Protein AF-A0A932KJF8-F1 (afdb_monomer_lite)

Foldseek 3Di:
DDPPPDDPVRVVLVVLLVVLVQLVPQADLQQQFGFPDPDPQGWGFPVRSVVSLVCLVVCCVSVVDPPVSSVSSVLSNVVNLLPFAEALDQFGQYHLSDGAGTAHRPRSTDDDDQLLCCLRNVVVRVVVLVCCCPPQVQQPPDDQGGFPDAAQPDPDDDPTNSHDTHPDDDCSRRVSNVVSVCCNVPVVVLVVQLPDVVNVVVCVVSVDDDRSD

Structure (mmCIF, N/CA/C/O backbone):
data_AF-A0A932KJF8-F1
#
_entry.id   AF-A0A932KJF8-F1
#
loop_
_atom_site.group_PDB
_atom_site.id
_atom_site.type_symbol
_atom_site.label_atom_id
_atom_site.label_alt_id
_atom_site.label_comp_id
_atom_site.label_asym_id
_atom_site.label_entity_id
_atom_site.label_seq_id
_atom_site.pdbx_PDB_ins_code
_atom_site.Cartn_x
_atom_site.Cartn_y
_atom_site.Cartn_z
_atom_site.occupancy
_atom_site.B_iso_or_equiv
_atom_site.auth_seq_id
_atom_site.auth_comp_id
_atom_site.auth_asym_id
_atom_site.auth_atom_id
_atom_site.pdbx_PDB_model_num
ATOM 1 N N . MET A 1 1 ? 6.461 38.124 27.708 1.00 39.66 1 MET A N 1
ATOM 2 C CA . MET A 1 1 ? 5.432 37.262 27.093 1.00 39.66 1 MET A CA 1
ATOM 3 C C . MET A 1 1 ? 5.793 35.836 27.461 1.00 39.66 1 MET A C 1
ATOM 5 O O . MET A 1 1 ? 6.830 35.362 27.025 1.00 39.66 1 MET A O 1
ATOM 9 N N . SER A 1 2 ? 5.045 35.233 28.384 1.00 44.22 2 SER A N 1
ATOM 10 C CA . SER A 1 2 ? 5.288 33.870 28.866 1.00 44.22 2 SER A CA 1
ATOM 11 C C . SER A 1 2 ? 4.720 32.897 27.837 1.00 44.22 2 SER A C 1
ATOM 13 O O . SER A 1 2 ? 3.502 32.855 27.684 1.00 44.22 2 SER A O 1
ATOM 15 N N . GLN A 1 3 ? 5.567 32.157 27.118 1.00 52.41 3 GLN A N 1
ATOM 16 C CA . GLN A 1 3 ? 5.114 30.959 26.408 1.00 52.41 3 GLN A CA 1
ATOM 17 C C . GLN A 1 3 ? 4.672 29.967 27.485 1.00 52.41 3 GLN A C 1
ATOM 19 O O . GLN A 1 3 ? 5.500 29.450 28.231 1.00 52.41 3 GLN A O 1
ATOM 24 N N . GLY A 1 4 ? 3.359 29.819 27.659 1.00 54.16 4 GLY A N 1
ATOM 25 C CA . GLY A 1 4 ? 2.802 28.825 28.565 1.00 54.16 4 GLY A CA 1
ATOM 26 C C . GLY A 1 4 ? 3.199 27.446 28.062 1.00 54.16 4 GLY A C 1
ATOM 27 O O . GLY A 1 4 ? 2.879 27.096 26.932 1.00 54.16 4 GLY A O 1
ATOM 28 N N . THR A 1 5 ? 3.936 26.701 28.878 1.00 61.44 5 THR A N 1
ATOM 29 C CA . THR A 1 5 ? 4.254 25.297 28.630 1.00 61.44 5 THR A CA 1
ATOM 30 C C . THR A 1 5 ? 2.931 24.545 28.524 1.00 61.44 5 THR A C 1
ATOM 32 O O . THR A 1 5 ? 2.181 24.488 29.502 1.00 61.44 5 THR A O 1
ATOM 35 N N . LEU A 1 6 ? 2.605 24.040 27.333 1.00 61.25 6 LEU A N 1
ATOM 36 C CA . LEU A 1 6 ? 1.530 23.067 27.179 1.00 61.25 6 LEU A CA 1
ATOM 37 C C . LEU A 1 6 ? 1.841 21.901 28.128 1.00 61.25 6 LEU A C 1
ATOM 39 O O . LEU A 1 6 ? 2.999 21.530 28.324 1.00 61.25 6 LEU A O 1
ATOM 43 N N . THR A 1 7 ? 0.828 21.359 28.798 1.00 80.38 7 THR A N 1
ATOM 44 C CA . THR A 1 7 ? 1.029 20.113 29.542 1.00 80.38 7 THR A CA 1
ATOM 45 C C . THR A 1 7 ? 1.387 19.015 28.538 1.00 80.38 7 THR A C 1
ATOM 47 O O . THR A 1 7 ? 0.937 19.072 27.397 1.00 80.38 7 THR A O 1
ATOM 50 N N . ALA A 1 8 ? 2.164 18.005 28.941 1.00 80.19 8 ALA A N 1
ATOM 51 C CA . ALA A 1 8 ? 2.573 16.922 28.035 1.00 80.19 8 ALA A CA 1
ATOM 52 C C . ALA A 1 8 ? 1.381 16.285 27.284 1.00 80.19 8 ALA A C 1
ATOM 54 O O . ALA A 1 8 ? 1.500 15.925 26.119 1.00 80.19 8 ALA A O 1
ATOM 55 N N . ASP A 1 9 ? 0.209 16.212 27.923 1.00 79.38 9 ASP A N 1
ATOM 56 C CA . ASP A 1 9 ? -1.025 15.726 27.295 1.00 79.38 9 ASP A CA 1
ATOM 57 C C . ASP A 1 9 ? -1.527 16.643 26.168 1.00 79.38 9 ASP A C 1
ATOM 59 O O . ASP A 1 9 ? -1.949 16.152 25.123 1.00 79.38 9 ASP A O 1
ATOM 63 N N . ALA A 1 10 ? -1.449 17.964 26.347 1.00 82.56 10 ALA A N 1
ATOM 64 C CA . ALA A 1 10 ? -1.844 18.927 25.324 1.00 82.56 10 ALA A CA 1
ATOM 65 C C . ALA A 1 10 ? -0.853 18.942 24.145 1.00 82.56 10 ALA A C 1
ATOM 67 O O . ALA A 1 10 ? -1.272 19.029 22.994 1.00 82.56 10 ALA A O 1
ATOM 68 N N . GLU A 1 11 ? 0.448 18.778 24.414 1.00 86.25 11 GLU A N 1
ATOM 69 C CA . GLU A 1 11 ? 1.472 18.617 23.368 1.00 86.25 11 GLU A CA 1
ATOM 70 C C . GLU A 1 11 ? 1.248 17.334 22.550 1.00 86.25 11 GLU A C 1
ATOM 72 O O . GLU A 1 11 ? 1.386 17.334 21.325 1.00 86.25 11 GLU A O 1
ATOM 77 N N . LEU A 1 12 ? 0.862 16.234 23.208 1.00 83.75 12 LEU A N 1
ATOM 78 C CA . LEU A 1 12 ? 0.536 14.972 22.541 1.00 83.75 12 LEU A CA 1
ATOM 79 C C . LEU A 1 12 ? -0.749 15.062 21.712 1.00 83.75 12 LEU A C 1
ATOM 81 O O . LEU A 1 12 ? -0.803 14.480 20.628 1.00 83.75 12 LEU A O 1
ATOM 85 N N . GLU A 1 13 ? -1.770 15.776 22.189 1.00 89.31 13 GLU A N 1
ATOM 86 C CA . GLU A 1 13 ? -3.006 16.005 21.434 1.00 89.31 13 GLU A CA 1
ATOM 87 C C . GLU A 1 13 ? -2.745 16.840 20.175 1.00 89.31 13 GLU A C 1
ATOM 89 O O . GLU A 1 13 ? -3.182 16.461 19.084 1.00 89.31 13 GLU A O 1
ATOM 94 N N . GLU A 1 14 ? -1.958 17.913 20.293 1.00 90.81 14 GLU A N 1
ATOM 95 C CA . GLU A 1 14 ? -1.548 18.733 19.151 1.00 90.81 14 GLU A CA 1
ATOM 96 C C . GLU A 1 14 ? -0.747 17.911 18.132 1.00 90.81 14 GLU A C 1
ATOM 98 O O . GLU A 1 14 ? -1.065 17.921 16.940 1.00 90.81 14 GLU A O 1
ATOM 103 N N . LEU A 1 15 ? 0.238 17.130 18.590 1.00 91.06 15 LEU A N 1
ATOM 104 C CA . LEU A 1 15 ? 1.033 16.259 17.723 1.00 91.06 15 LEU A CA 1
ATOM 105 C C . LEU A 1 15 ? 0.172 15.189 17.037 1.00 91.06 15 LEU A C 1
ATOM 107 O O . LEU A 1 15 ? 0.375 14.896 15.854 1.00 91.06 15 LEU A O 1
ATOM 111 N N . GLN A 1 16 ? -0.788 14.602 17.756 1.00 93.75 16 GLN A N 1
ATOM 112 C CA . GLN A 1 16 ? -1.690 13.593 17.208 1.00 93.75 16 GLN A CA 1
ATOM 113 C C . GLN A 1 16 ? -2.602 14.193 16.133 1.00 93.75 16 GLN A C 1
ATOM 115 O O . GLN A 1 16 ? -2.741 13.596 15.064 1.00 93.75 16 GLN A O 1
ATOM 120 N N . HIS A 1 17 ? -3.171 15.376 16.374 1.00 94.44 17 HIS A N 1
ATOM 121 C CA . HIS A 1 17 ? -3.998 16.079 15.395 1.00 94.44 17 HIS A CA 1
ATOM 122 C C . HIS A 1 17 ? -3.181 16.507 14.165 1.00 94.44 17 HIS A C 1
ATOM 124 O O . HIS A 1 17 ? -3.586 16.248 13.031 1.00 94.44 17 HIS A O 1
ATOM 130 N N . ALA A 1 18 ? -1.985 17.068 14.369 1.00 93.25 18 ALA A N 1
ATOM 131 C CA . ALA A 1 18 ? -1.085 17.454 13.283 1.00 93.25 18 ALA A CA 1
ATOM 132 C C . ALA A 1 18 ? -0.662 16.250 12.425 1.00 93.25 18 ALA A C 1
ATOM 134 O O . ALA A 1 18 ? -0.648 16.337 11.199 1.00 93.25 18 ALA A O 1
ATOM 135 N N . SER A 1 19 ? -0.384 15.104 13.052 1.00 92.25 19 SER A N 1
ATOM 136 C CA . SER A 1 19 ? -0.063 13.861 12.340 1.00 92.25 19 SER A CA 1
ATOM 137 C C . SER A 1 19 ? -1.278 13.299 11.599 1.00 92.25 19 SER A C 1
ATOM 139 O O . SER A 1 19 ? -1.145 12.789 10.490 1.00 92.25 19 SER A O 1
ATOM 141 N N . PHE A 1 20 ? -2.477 13.415 12.177 1.00 95.69 20 PHE A N 1
ATOM 142 C CA . PHE A 1 20 ? -3.718 12.989 11.532 1.00 95.69 20 PHE A CA 1
ATOM 143 C C . PHE A 1 20 ? -4.026 13.797 10.262 1.00 95.69 20 PHE A C 1
ATOM 145 O O . PHE A 1 20 ? -4.531 13.229 9.291 1.00 95.69 20 PHE A O 1
ATOM 152 N N . ASN A 1 21 ? -3.649 15.081 10.218 1.00 95.69 21 ASN A N 1
ATOM 153 C CA . ASN A 1 21 ? -3.828 15.929 9.035 1.00 95.69 21 ASN A CA 1
ATOM 154 C C . ASN A 1 21 ? -3.137 15.370 7.783 1.00 95.69 21 ASN A C 1
ATOM 156 O O . ASN A 1 21 ? -3.640 15.583 6.681 1.00 95.69 21 ASN A O 1
ATOM 160 N N . TYR A 1 22 ? -2.068 14.578 7.934 1.00 95.25 22 TYR A N 1
ATOM 161 C CA . TYR A 1 22 ? -1.480 13.830 6.820 1.00 95.25 22 TYR A CA 1
ATOM 162 C C . TYR A 1 22 ? -2.532 12.971 6.104 1.00 95.25 22 TYR A C 1
ATOM 164 O O . TYR A 1 22 ? -2.701 13.056 4.895 1.00 95.25 22 TYR A O 1
ATOM 172 N N . PHE A 1 23 ? -3.320 12.189 6.843 1.00 95.56 23 PHE A N 1
ATOM 173 C CA . PHE A 1 23 ? -4.330 11.302 6.256 1.00 95.56 23 PHE A CA 1
ATOM 174 C C . PHE A 1 23 ? -5.565 12.047 5.734 1.00 95.56 23 PHE A C 1
ATOM 176 O O . PHE A 1 23 ? -6.322 11.502 4.929 1.00 95.56 23 PHE A O 1
ATOM 183 N N . LEU A 1 24 ? -5.784 13.289 6.172 1.00 93.06 24 LEU A N 1
ATOM 184 C CA . LEU A 1 24 ? -6.836 14.143 5.623 1.00 93.06 24 LEU A CA 1
ATOM 185 C C . LEU A 1 24 ? -6.431 14.782 4.294 1.00 93.06 24 LEU A C 1
ATOM 187 O O . LEU A 1 24 ? -7.264 14.832 3.382 1.00 93.06 24 LEU A O 1
ATOM 191 N N . HIS A 1 25 ? -5.193 15.273 4.207 1.00 94.38 25 HIS A N 1
ATOM 192 C CA . HIS A 1 25 ? -4.696 16.072 3.086 1.00 94.38 25 HIS A CA 1
ATOM 193 C C . HIS A 1 25 ? -4.018 15.235 2.003 1.00 94.38 25 HIS A C 1
ATOM 195 O O . HIS A 1 25 ? -4.214 15.499 0.822 1.00 94.38 25 HIS A O 1
ATOM 201 N N . GLU A 1 26 ? -3.296 14.190 2.396 1.00 95.31 26 GLU A N 1
ATOM 202 C CA . GLU A 1 26 ? -2.445 13.400 1.503 1.00 95.31 26 GLU A CA 1
ATOM 203 C C . GLU A 1 26 ? -3.101 12.089 1.043 1.00 95.31 26 GLU A C 1
ATOM 205 O O . GLU A 1 26 ? -2.473 11.239 0.409 1.00 95.31 26 GLU A O 1
ATOM 210 N N . THR A 1 27 ? -4.385 11.905 1.368 1.00 95.38 27 THR A N 1
ATOM 211 C CA . THR A 1 27 ? -5.212 10.823 0.825 1.00 95.38 27 THR A CA 1
ATOM 212 C C . THR A 1 27 ? -6.119 11.369 -0.262 1.00 95.38 27 THR A C 1
ATOM 214 O O . THR A 1 27 ? -6.914 12.279 -0.016 1.00 95.38 27 THR A O 1
ATOM 217 N N . ASN A 1 28 ? -6.051 10.772 -1.449 1.00 94.62 28 ASN A N 1
ATOM 218 C CA . ASN A 1 28 ? -6.943 11.089 -2.550 1.00 94.62 28 ASN A CA 1
ATOM 219 C C . ASN A 1 28 ? -8.390 10.744 -2.140 1.00 94.62 28 ASN A C 1
ATOM 221 O O . ASN A 1 28 ? -8.695 9.577 -1.904 1.00 94.62 28 ASN A O 1
ATOM 225 N N . PRO A 1 29 ? -9.306 11.723 -2.052 1.00 92.81 29 PRO A N 1
ATOM 226 C CA . PRO A 1 29 ? -10.659 11.476 -1.558 1.00 92.81 29 PRO A CA 1
ATOM 227 C C . PRO A 1 29 ? -11.515 10.641 -2.523 1.00 92.81 29 PRO A C 1
ATOM 229 O O . PRO A 1 29 ? -12.527 10.089 -2.106 1.00 92.81 29 PRO A O 1
ATOM 232 N N . VAL A 1 30 ? -11.125 10.537 -3.799 1.00 93.56 30 VAL A N 1
ATOM 233 C CA . VAL A 1 30 ? -11.888 9.820 -4.832 1.00 93.56 30 VAL A CA 1
ATOM 234 C C . VAL A 1 30 ? -11.624 8.318 -4.781 1.00 93.56 30 VAL A C 1
ATOM 236 O O . VAL A 1 30 ? -12.559 7.526 -4.871 1.00 93.56 30 VAL A O 1
ATOM 239 N N . ASN A 1 31 ? -10.356 7.921 -4.655 1.00 93.94 31 ASN A N 1
ATOM 240 C CA . ASN A 1 31 ? -9.940 6.514 -4.686 1.00 93.94 31 ASN A CA 1
ATOM 241 C C . ASN A 1 31 ? -9.385 6.013 -3.343 1.00 93.94 31 ASN A C 1
ATOM 243 O O . ASN A 1 31 ? -9.124 4.824 -3.183 1.00 93.94 31 ASN A O 1
ATOM 247 N N . GLY A 1 32 ? -9.219 6.908 -2.371 1.00 94.56 32 GLY A N 1
ATOM 248 C CA . GLY A 1 32 ? -8.768 6.587 -1.029 1.00 94.56 32 GLY A CA 1
ATOM 249 C C . GLY A 1 32 ? -7.297 6.183 -0.917 1.00 94.56 32 GLY A C 1
ATOM 250 O O . GLY A 1 32 ? -6.922 5.663 0.132 1.00 94.56 32 GLY A O 1
ATOM 251 N N . LEU A 1 33 ? -6.482 6.382 -1.960 1.00 94.44 33 LEU A N 1
ATOM 252 C CA . LEU A 1 33 ? -5.045 6.108 -1.940 1.00 94.44 33 LEU A CA 1
ATOM 253 C C . LEU A 1 33 ? -4.295 7.200 -1.169 1.00 94.44 33 LEU A C 1
ATOM 255 O O . LEU A 1 33 ? -4.533 8.385 -1.388 1.00 94.44 33 LEU A O 1
ATOM 259 N N . GLY A 1 34 ? -3.393 6.799 -0.272 1.00 92.31 34 GLY A N 1
ATOM 260 C CA . GLY A 1 34 ? -2.518 7.703 0.478 1.00 92.31 34 GLY A CA 1
ATOM 261 C C . GLY A 1 34 ? -1.134 7.803 -0.155 1.00 92.31 34 GLY A C 1
ATOM 262 O O . GLY A 1 34 ? -0.524 6.765 -0.432 1.00 92.31 34 GLY A O 1
ATOM 263 N N . ILE A 1 35 ? -0.631 9.028 -0.355 1.00 90.50 35 ILE A N 1
ATOM 264 C CA . ILE A 1 35 ? 0.742 9.248 -0.829 1.00 90.50 35 ILE A CA 1
ATOM 265 C C . ILE A 1 35 ? 1.732 8.599 0.146 1.00 90.50 35 ILE A C 1
ATOM 267 O O . ILE A 1 35 ? 1.482 8.545 1.353 1.00 90.50 35 ILE A O 1
ATOM 271 N N . ASP A 1 36 ? 2.848 8.081 -0.357 1.00 86.69 36 ASP A N 1
ATOM 272 C CA . ASP A 1 36 ? 3.884 7.508 0.511 1.00 86.69 36 ASP A CA 1
ATOM 273 C C . ASP A 1 36 ? 4.808 8.580 1.115 1.00 86.69 36 ASP A C 1
ATOM 275 O O . ASP A 1 36 ? 5.321 8.433 2.223 1.00 86.69 36 ASP A O 1
ATOM 279 N N . LYS A 1 37 ? 4.995 9.683 0.387 1.00 85.00 37 LYS A N 1
ATOM 280 C CA . LYS A 1 37 ? 5.863 10.805 0.748 1.00 85.00 37 LYS A CA 1
ATOM 281 C C . LYS A 1 37 ? 5.253 12.098 0.219 1.00 85.00 37 LYS A C 1
ATOM 283 O O . LYS A 1 37 ? 4.855 12.135 -0.935 1.00 85.00 37 LYS A O 1
ATOM 288 N N . THR A 1 38 ? 5.264 13.173 1.008 1.00 87.38 38 THR A N 1
ATOM 289 C CA . THR A 1 38 ? 4.692 14.495 0.654 1.00 87.38 38 THR A CA 1
ATOM 290 C C . THR A 1 38 ? 5.460 15.271 -0.428 1.00 87.38 38 THR A C 1
ATOM 292 O O . THR A 1 38 ? 5.340 16.490 -0.540 1.00 87.38 38 THR A O 1
ATOM 295 N N . GLU A 1 39 ? 6.297 14.593 -1.212 1.00 78.94 39 GLU A N 1
ATOM 296 C CA . GLU A 1 39 ? 6.956 15.200 -2.362 1.00 78.94 39 GLU A CA 1
ATOM 297 C C . GLU A 1 39 ? 5.986 15.228 -3.549 1.00 78.94 39 GLU A C 1
ATOM 299 O O . GLU A 1 39 ? 5.163 14.326 -3.711 1.00 78.94 39 GLU A O 1
ATOM 304 N N . ALA A 1 40 ? 6.074 16.272 -4.376 1.00 80.12 40 ALA A N 1
ATOM 305 C CA . ALA A 1 40 ? 5.266 16.360 -5.585 1.00 80.12 40 ALA A CA 1
ATOM 306 C C . ALA A 1 40 ? 5.504 15.136 -6.487 1.00 80.12 40 ALA A C 1
ATOM 308 O O . ALA A 1 40 ? 6.626 14.641 -6.591 1.00 80.12 40 ALA A O 1
ATOM 309 N N . ASP A 1 41 ? 4.437 14.664 -7.134 1.00 80.31 41 ASP A N 1
ATOM 310 C CA . ASP A 1 41 ? 4.455 13.539 -8.078 1.00 80.31 41 ASP A CA 1
ATOM 311 C C . ASP A 1 41 ? 4.956 12.198 -7.494 1.00 80.31 41 ASP A C 1
ATOM 313 O O . ASP A 1 41 ? 5.398 11.312 -8.230 1.00 80.31 41 ASP A O 1
ATOM 317 N N . TRP A 1 42 ? 4.869 12.013 -6.172 1.00 81.69 42 TRP A N 1
ATOM 318 C CA . TRP A 1 42 ? 5.209 10.747 -5.521 1.00 81.69 42 TRP A CA 1
ATOM 319 C C . TRP A 1 42 ? 4.047 9.737 -5.576 1.00 81.69 42 TRP A C 1
ATOM 321 O O . TRP A 1 42 ? 2.882 10.133 -5.462 1.00 81.69 42 TRP A O 1
ATOM 331 N N . PRO A 1 43 ? 4.310 8.423 -5.733 1.00 84.94 43 PRO A N 1
ATOM 332 C CA . PRO A 1 43 ? 3.243 7.430 -5.760 1.00 84.94 43 PRO A CA 1
ATOM 333 C C . PRO A 1 43 ? 2.567 7.245 -4.397 1.00 84.94 43 PRO A C 1
ATOM 335 O O . PRO A 1 43 ? 3.115 7.541 -3.329 1.00 84.94 43 PRO A O 1
ATOM 338 N N . ALA A 1 44 ? 1.367 6.673 -4.445 1.00 89.94 44 ALA A N 1
ATOM 339 C CA . ALA A 1 44 ? 0.706 6.131 -3.274 1.00 89.94 44 ALA A CA 1
ATOM 340 C C . ALA A 1 44 ? 1.398 4.855 -2.792 1.00 89.94 44 ALA A C 1
ATOM 342 O O . ALA A 1 44 ? 1.970 4.119 -3.599 1.00 89.94 44 ALA A O 1
ATOM 343 N N . SER A 1 45 ? 1.276 4.545 -1.499 1.00 88.19 45 SER A N 1
ATOM 344 C CA . SER A 1 45 ? 1.610 3.216 -0.980 1.00 88.19 45 SER A CA 1
ATOM 345 C C . SER A 1 45 ? 0.431 2.548 -0.288 1.00 88.19 45 SER A C 1
ATOM 347 O O . SER A 1 45 ? -0.407 3.180 0.366 1.00 88.19 45 SER A O 1
ATOM 349 N N . ILE A 1 46 ? 0.373 1.220 -0.397 1.00 84.62 46 ILE A N 1
ATOM 350 C CA . ILE A 1 46 ? -0.630 0.411 0.312 1.00 84.62 46 ILE A CA 1
ATOM 351 C C . ILE A 1 46 ? -0.441 0.521 1.827 1.00 84.62 46 ILE A C 1
ATOM 353 O O . ILE A 1 46 ? -1.416 0.449 2.573 1.00 84.62 46 ILE A O 1
ATOM 357 N N . ALA A 1 47 ? 0.791 0.755 2.289 1.00 83.38 47 ALA A N 1
ATOM 358 C CA . ALA A 1 47 ? 1.089 0.979 3.698 1.00 83.38 47 ALA A CA 1
ATOM 359 C C . ALA A 1 47 ? 0.458 2.282 4.215 1.00 83.38 47 ALA A C 1
ATOM 361 O O . ALA A 1 47 ? -0.293 2.241 5.191 1.00 83.38 47 ALA A O 1
ATOM 362 N N . ALA A 1 48 ? 0.698 3.414 3.541 1.00 88.06 48 ALA A N 1
ATOM 363 C CA . ALA A 1 48 ? 0.089 4.694 3.902 1.00 88.06 48 ALA A CA 1
ATOM 364 C C . ALA A 1 48 ? -1.445 4.625 3.827 1.00 88.06 48 ALA A C 1
ATOM 366 O O . ALA A 1 48 ? -2.141 5.059 4.745 1.00 88.06 48 ALA A O 1
ATOM 367 N N . THR A 1 49 ? -1.967 3.981 2.781 1.00 92.81 49 THR A N 1
ATOM 368 C CA . THR A 1 49 ? -3.408 3.765 2.589 1.00 92.81 49 THR A CA 1
ATOM 369 C C . THR A 1 49 ? -4.025 2.923 3.716 1.00 92.81 49 THR A C 1
ATOM 371 O O . THR A 1 49 ? -5.074 3.267 4.259 1.00 92.81 49 THR A O 1
ATOM 374 N N . GLY A 1 50 ? -3.366 1.835 4.125 1.00 88.94 50 GLY A N 1
ATOM 375 C CA . GLY A 1 50 ? -3.816 0.995 5.236 1.00 88.94 50 GLY A CA 1
ATOM 376 C C . GLY A 1 50 ? -3.771 1.713 6.589 1.00 88.94 50 GLY A C 1
ATOM 377 O O . GLY A 1 50 ? -4.688 1.562 7.398 1.00 88.94 50 GLY A O 1
ATOM 378 N N . LEU A 1 51 ? -2.742 2.535 6.823 1.00 92.94 51 LEU A N 1
ATOM 379 C CA . LEU A 1 51 ? -2.640 3.370 8.023 1.00 92.94 51 LEU A CA 1
ATOM 380 C C . LEU A 1 51 ? -3.747 4.426 8.081 1.00 92.94 51 LEU A C 1
ATOM 382 O O . LEU A 1 51 ? -4.295 4.642 9.159 1.00 92.94 51 LEU A O 1
ATOM 386 N N . ALA A 1 52 ? -4.133 5.016 6.945 1.00 94.38 52 ALA A N 1
ATOM 387 C CA . ALA A 1 52 ? -5.252 5.955 6.885 1.00 94.38 52 ALA A CA 1
ATOM 388 C C . ALA A 1 52 ? -6.552 5.310 7.397 1.00 94.38 52 ALA A C 1
ATOM 390 O O . ALA A 1 52 ? -7.205 5.854 8.289 1.00 94.38 52 ALA A O 1
ATOM 391 N N . LEU A 1 53 ? -6.875 4.098 6.924 1.00 94.12 53 LEU A N 1
ATOM 392 C CA . LEU A 1 53 ? -8.052 3.346 7.379 1.00 94.12 53 LEU A CA 1
ATOM 393 C C . LEU A 1 53 ? -8.024 3.059 8.888 1.00 94.12 53 LEU A C 1
ATOM 395 O O . LEU A 1 53 ? -9.062 3.117 9.546 1.00 94.12 53 LEU A O 1
ATOM 399 N N . ALA A 1 54 ? -6.846 2.771 9.448 1.00 91.69 54 ALA A N 1
ATOM 400 C CA . ALA A 1 54 ? -6.675 2.559 10.885 1.00 91.69 54 ALA A CA 1
ATOM 401 C C . ALA A 1 54 ? -6.739 3.867 11.697 1.00 91.69 54 ALA A C 1
ATOM 403 O O . ALA A 1 54 ? -7.179 3.857 12.848 1.00 91.69 54 ALA A O 1
ATOM 404 N N . ALA A 1 55 ? -6.328 4.991 11.107 1.00 94.38 55 ALA A N 1
ATOM 405 C CA . ALA A 1 55 ? -6.343 6.306 11.739 1.00 94.38 55 ALA A CA 1
ATOM 406 C C . ALA A 1 55 ? -7.745 6.932 11.769 1.00 94.38 55 ALA A C 1
ATOM 408 O O . ALA A 1 55 ? -8.052 7.690 12.688 1.00 94.38 55 ALA A O 1
ATOM 409 N N . TYR A 1 56 ? -8.624 6.615 10.813 1.00 96.25 56 TYR A N 1
ATOM 410 C CA . TYR A 1 56 ? -9.959 7.218 10.736 1.00 96.25 56 TYR A CA 1
ATOM 411 C C . TYR A 1 56 ? -10.823 7.022 11.993 1.00 96.25 56 TYR A C 1
ATOM 413 O O . TYR A 1 56 ? -11.370 8.021 12.460 1.00 96.25 56 TYR A O 1
ATOM 421 N N . PRO A 1 57 ? -10.925 5.825 12.609 1.00 94.25 57 PRO A N 1
ATOM 422 C CA . PRO A 1 57 ? -11.624 5.675 13.885 1.00 94.25 57 PRO A CA 1
ATOM 423 C C . PRO A 1 57 ? -11.043 6.560 14.991 1.00 94.25 57 PRO A C 1
ATOM 425 O O . PRO A 1 57 ? -11.804 7.154 15.745 1.00 94.25 57 PRO A O 1
ATOM 428 N N . VAL A 1 58 ? -9.714 6.712 15.058 1.00 93.69 58 VAL A N 1
ATOM 429 C CA . VAL A 1 58 ? -9.071 7.618 16.024 1.00 93.69 58 VAL A CA 1
ATOM 430 C C . VAL A 1 58 ? -9.495 9.060 15.760 1.00 93.69 58 VAL A C 1
ATOM 432 O O . VAL A 1 58 ? -9.887 9.754 16.692 1.00 93.69 58 VAL A O 1
ATOM 435 N N . GLY A 1 59 ? -9.485 9.494 14.497 1.00 95.88 59 GLY A N 1
ATOM 436 C CA . GLY A 1 59 ? -9.949 10.824 14.106 1.00 95.88 59 GLY A CA 1
ATOM 437 C C . GLY A 1 59 ? -11.409 11.089 14.474 1.00 95.88 59 GLY A C 1
ATOM 438 O O . GLY A 1 59 ? -11.737 12.198 14.885 1.00 95.88 59 GLY A O 1
ATOM 439 N N . VAL A 1 60 ? -12.274 10.075 14.398 1.00 97.06 60 VAL A N 1
ATOM 440 C CA . VAL A 1 60 ? -13.677 10.183 14.829 1.00 97.06 60 VAL A CA 1
ATOM 441 C C . VAL A 1 60 ? -13.788 10.305 16.346 1.00 97.06 60 VAL A C 1
ATOM 443 O O . VAL A 1 60 ? -14.420 11.238 16.834 1.00 97.06 60 VAL A O 1
ATOM 446 N N . GLU A 1 61 ? -13.152 9.405 17.097 1.00 95.88 61 GLU A N 1
ATOM 447 C CA . GLU A 1 61 ? -13.220 9.393 18.567 1.00 95.88 61 GLU A CA 1
ATOM 448 C C . GLU A 1 61 ? -12.578 10.640 19.198 1.00 95.88 61 GLU A C 1
ATOM 450 O O . GLU A 1 61 ? -12.975 11.070 20.279 1.00 95.88 61 GLU A O 1
ATOM 455 N N . ARG A 1 62 ? -11.595 11.246 18.521 1.00 94.06 62 ARG A N 1
ATOM 456 C CA . ARG A 1 62 ? -10.932 12.485 18.952 1.00 94.06 62 ARG A CA 1
ATOM 457 C C . ARG A 1 62 ? -11.570 13.761 18.399 1.00 94.06 62 ARG A C 1
ATOM 459 O O . ARG A 1 62 ? -11.126 14.849 18.740 1.00 94.06 62 ARG A O 1
ATOM 466 N N . GLY A 1 63 ? -12.604 13.650 17.563 1.00 95.44 63 GLY A N 1
ATOM 467 C CA . GLY A 1 63 ? -13.288 14.807 16.979 1.00 95.44 63 GLY A CA 1
ATOM 468 C C . GLY A 1 63 ? -12.501 15.543 15.885 1.00 95.44 63 GLY A C 1
ATOM 469 O O . GLY A 1 63 ? -12.876 16.652 15.517 1.00 95.44 63 GLY A O 1
ATOM 470 N N . PHE A 1 64 ? -11.445 14.938 15.337 1.00 96.19 64 PHE A N 1
ATOM 471 C CA . PHE A 1 64 ? -10.669 15.483 14.213 1.00 96.19 64 PHE A CA 1
ATOM 472 C C . PHE A 1 64 ? -11.400 15.337 12.873 1.00 96.19 64 PHE A C 1
ATOM 474 O O . PHE A 1 64 ? -11.133 16.071 11.925 1.00 96.19 64 PHE A O 1
ATOM 481 N N . MET A 1 65 ? -12.309 14.364 12.773 1.00 96.81 65 MET A N 1
ATOM 482 C CA . MET A 1 65 ? -13.082 14.095 11.566 1.00 96.81 65 MET A CA 1
ATOM 483 C C . MET A 1 65 ? -14.488 13.585 11.918 1.00 96.81 65 MET A C 1
ATOM 485 O O . MET A 1 65 ? -14.621 12.695 12.759 1.00 96.81 65 MET A O 1
ATOM 489 N N . PRO A 1 66 ? -15.546 14.077 11.252 1.00 97.81 66 PRO A N 1
ATOM 490 C CA . PRO A 1 66 ? -16.888 13.519 11.379 1.00 97.81 66 PRO A CA 1
ATOM 491 C C . PRO A 1 66 ? -16.976 12.034 10.981 1.00 97.81 66 PRO A C 1
ATOM 493 O O . PRO A 1 66 ? -16.270 11.556 10.089 1.00 97.81 66 PRO A O 1
ATOM 496 N N . ARG A 1 67 ? -17.876 11.280 11.626 1.00 96.69 67 ARG A N 1
ATOM 497 C CA . ARG A 1 67 ? -18.042 9.835 11.378 1.00 96.69 67 ARG A CA 1
ATOM 498 C C . ARG A 1 67 ? -18.476 9.518 9.945 1.00 96.69 67 ARG A C 1
ATOM 500 O O . ARG A 1 67 ? -18.034 8.522 9.383 1.00 96.69 67 ARG A O 1
ATOM 507 N N . ASP A 1 68 ? -19.356 10.326 9.374 1.00 97.38 68 ASP A N 1
ATOM 508 C CA . ASP A 1 68 ? -19.813 10.200 7.990 1.00 97.38 68 ASP A CA 1
ATOM 509 C C . ASP A 1 68 ? -18.665 10.401 6.991 1.00 97.38 68 ASP A C 1
ATOM 511 O O . ASP A 1 68 ? -18.489 9.560 6.112 1.00 97.38 68 ASP A O 1
ATOM 515 N N . ALA A 1 69 ? -17.811 11.407 7.199 1.00 96.44 69 ALA A N 1
ATOM 516 C CA . ALA A 1 69 ? -16.606 11.617 6.393 1.00 96.44 69 ALA A CA 1
ATOM 517 C C . ALA A 1 69 ? -15.630 10.425 6.478 1.00 96.44 69 ALA A C 1
ATOM 519 O O . ALA A 1 69 ? -15.049 10.011 5.472 1.00 96.44 69 ALA A O 1
ATOM 520 N N . ALA A 1 70 ? -15.483 9.822 7.663 1.00 95.81 70 ALA A N 1
ATOM 521 C CA . ALA A 1 70 ? -14.679 8.614 7.848 1.00 95.81 70 ALA A CA 1
ATOM 522 C C . ALA A 1 70 ? -15.225 7.417 7.056 1.00 95.81 70 ALA A C 1
ATOM 524 O O . ALA A 1 70 ? -14.463 6.669 6.435 1.00 95.81 70 ALA A O 1
ATOM 525 N N . VAL A 1 71 ? -16.548 7.234 7.081 1.00 95.50 71 VAL A N 1
ATOM 526 C CA . VAL A 1 71 ? -17.239 6.178 6.332 1.00 95.50 71 VAL A CA 1
ATOM 527 C C . VAL A 1 71 ? -17.090 6.406 4.833 1.00 95.50 71 VAL A C 1
ATOM 529 O O . VAL A 1 71 ? -16.753 5.465 4.119 1.00 95.50 71 VAL A O 1
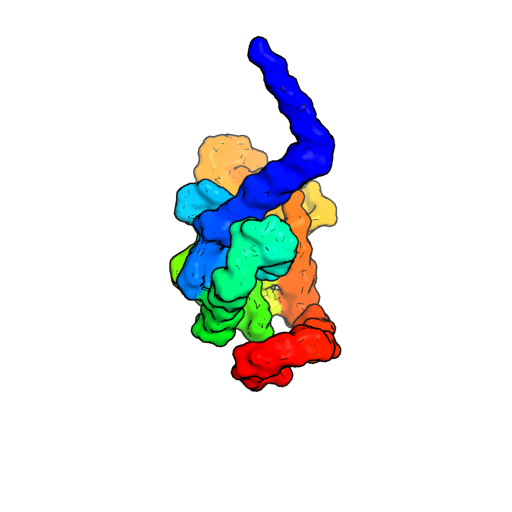ATOM 532 N N . GLU A 1 72 ? -17.284 7.635 4.359 1.00 96.38 72 GLU A N 1
ATOM 533 C CA . GLU A 1 72 ? -17.144 7.991 2.947 1.00 96.38 72 GLU A CA 1
ATOM 534 C C . GLU A 1 72 ? -15.740 7.670 2.424 1.00 96.38 72 GLU A C 1
ATOM 536 O O . GLU A 1 72 ? -15.607 6.929 1.449 1.00 96.38 72 GLU A O 1
ATOM 541 N N . ARG A 1 73 ? -14.695 8.128 3.124 1.00 96.69 73 ARG A N 1
ATOM 542 C CA . ARG A 1 73 ? -13.296 7.855 2.757 1.00 96.69 73 ARG A CA 1
ATOM 543 C C . ARG A 1 73 ? -12.975 6.364 2.780 1.00 96.69 73 ARG A C 1
ATOM 545 O O . ARG A 1 73 ? -12.386 5.849 1.836 1.00 96.69 73 ARG A O 1
ATOM 552 N N . SER A 1 74 ? -13.421 5.650 3.815 1.00 95.69 74 SER A N 1
ATOM 553 C CA . SER A 1 74 ? -13.214 4.199 3.910 1.00 95.69 74 SER A CA 1
ATOM 554 C C . SER A 1 74 ? -13.883 3.457 2.750 1.00 95.69 74 SER A C 1
ATOM 556 O O . SER A 1 74 ? -13.290 2.560 2.154 1.00 95.69 74 SER A O 1
ATOM 558 N N . LEU A 1 75 ? -15.115 3.838 2.400 1.00 95.38 75 LEU A N 1
ATOM 559 C CA . LEU A 1 75 ? -15.834 3.250 1.274 1.00 95.38 75 LEU A CA 1
ATOM 560 C C . LEU A 1 75 ? -15.178 3.592 -0.063 1.00 95.38 75 LEU A C 1
ATOM 562 O O . LEU A 1 75 ? -15.145 2.720 -0.927 1.00 95.38 75 LEU A O 1
ATOM 566 N N . ALA A 1 76 ? -14.644 4.803 -0.239 1.00 95.50 76 ALA A N 1
ATOM 567 C CA . ALA A 1 76 ? -13.888 5.176 -1.432 1.00 95.50 76 ALA A CA 1
ATOM 568 C C . ALA A 1 76 ? -12.676 4.249 -1.629 1.00 95.50 76 ALA A C 1
ATOM 570 O O . ALA A 1 76 ? -12.566 3.626 -2.685 1.00 95.50 76 ALA A O 1
ATOM 571 N N . THR A 1 77 ? -11.854 4.050 -0.588 1.00 94.31 77 THR A N 1
ATOM 572 C CA . THR A 1 77 ? -10.705 3.126 -0.620 1.00 94.31 77 THR A CA 1
ATOM 573 C C . THR A 1 77 ? -11.129 1.694 -0.953 1.00 94.31 77 THR A C 1
ATOM 575 O O . THR A 1 77 ? -10.584 1.064 -1.860 1.00 94.31 77 THR A O 1
ATOM 578 N N . LEU A 1 78 ? -12.125 1.159 -0.237 1.00 90.69 78 LEU A N 1
ATOM 579 C CA . LEU A 1 78 ? -12.565 -0.229 -0.412 1.00 90.69 78 LEU A CA 1
ATOM 580 C C . LEU A 1 78 ? -13.180 -0.468 -1.796 1.00 90.69 78 LEU A C 1
ATOM 582 O O . LEU A 1 78 ? -12.894 -1.484 -2.427 1.00 90.69 78 LEU A O 1
ATOM 586 N N . ARG A 1 79 ? -13.996 0.472 -2.288 1.00 91.56 79 ARG A N 1
ATOM 587 C CA . ARG A 1 79 ? -14.605 0.394 -3.623 1.00 91.56 79 ARG A CA 1
ATOM 588 C C . ARG A 1 79 ? -13.566 0.535 -4.720 1.00 91.56 79 ARG A C 1
ATOM 590 O O . ARG A 1 79 ? -13.671 -0.177 -5.714 1.00 91.56 79 ARG A O 1
ATOM 597 N N . PHE A 1 80 ? -12.587 1.423 -4.561 1.00 92.25 80 PHE A N 1
ATOM 598 C CA . PHE A 1 80 ? -11.498 1.555 -5.519 1.00 92.25 80 PHE A CA 1
ATOM 599 C C . PHE A 1 80 ? -10.771 0.219 -5.680 1.00 92.25 80 PHE A C 1
ATOM 601 O O . PHE A 1 80 ? -10.729 -0.326 -6.779 1.00 92.25 80 PHE A O 1
ATOM 608 N N . PHE A 1 81 ? -10.289 -0.358 -4.581 1.00 85.12 81 PHE A N 1
ATOM 609 C CA . PHE A 1 81 ? -9.542 -1.611 -4.616 1.00 85.12 81 PHE A CA 1
ATOM 610 C C . PHE A 1 81 ? -10.362 -2.787 -5.146 1.00 85.12 81 PHE A C 1
ATOM 612 O O . PHE A 1 81 ? -9.857 -3.567 -5.953 1.00 85.12 81 PHE A O 1
ATOM 619 N N . TRP A 1 82 ? -11.640 -2.872 -4.777 1.00 83.00 82 TRP A N 1
ATOM 620 C CA . TRP A 1 82 ? -12.547 -3.898 -5.290 1.00 83.00 82 TRP A CA 1
ATOM 621 C C . TRP A 1 82 ? -12.741 -3.843 -6.806 1.00 83.00 82 TRP A C 1
ATOM 623 O O . TRP A 1 82 ? -12.772 -4.882 -7.458 1.00 83.00 82 TRP A O 1
ATOM 633 N N . ASN A 1 83 ? -12.871 -2.637 -7.362 1.00 84.62 83 ASN A N 1
ATOM 634 C CA . ASN A 1 83 ? -13.093 -2.434 -8.795 1.00 84.62 83 ASN A CA 1
ATOM 635 C C . ASN A 1 83 ? -11.789 -2.269 -9.588 1.00 84.62 83 ASN A C 1
ATOM 637 O O . ASN A 1 83 ? -11.826 -2.107 -10.808 1.00 84.62 83 ASN A O 1
ATOM 641 N N . SER A 1 84 ? -10.647 -2.255 -8.902 1.00 83.00 84 SER A N 1
ATOM 642 C CA . SER A 1 84 ? -9.354 -2.032 -9.530 1.00 83.00 84 SER A CA 1
ATOM 643 C C . SER A 1 84 ? -8.982 -3.192 -10.461 1.00 83.00 84 SER A C 1
ATOM 645 O O . SER A 1 84 ? -9.339 -4.339 -10.177 1.00 83.00 84 SER A O 1
ATOM 647 N N . PRO A 1 85 ? -8.255 -2.933 -11.562 1.00 77.44 85 PRO A N 1
ATOM 648 C CA . PRO A 1 85 ? -7.729 -3.992 -12.411 1.00 77.44 85 PRO A CA 1
ATOM 649 C C . PRO A 1 85 ? -6.922 -5.000 -11.588 1.00 77.44 85 PRO A C 1
ATOM 651 O O . PRO A 1 85 ? -5.912 -4.653 -10.971 1.00 77.44 85 PRO A O 1
ATOM 654 N N . GLN A 1 86 ? -7.390 -6.246 -11.576 1.00 77.19 86 GLN A N 1
ATOM 655 C CA . GLN A 1 86 ? -6.707 -7.374 -10.958 1.00 77.19 86 GLN A CA 1
ATOM 656 C C . GLN A 1 86 ? -6.261 -8.333 -12.053 1.00 77.19 86 GLN A C 1
ATOM 658 O O . GLN A 1 86 ? -7.091 -8.754 -12.860 1.00 77.19 86 GLN A O 1
ATOM 663 N N . GLY A 1 87 ? -4.991 -8.719 -12.058 1.00 63.56 87 GLY A N 1
ATOM 664 C CA . GLY A 1 87 ? -4.485 -9.601 -13.102 1.00 63.56 87 GLY A CA 1
ATOM 665 C C . GLY A 1 87 ? -2.957 -9.683 -13.146 1.00 63.56 87 GLY A C 1
ATOM 666 O O . GLY A 1 87 ? -2.283 -8.960 -12.407 1.00 63.56 87 GLY A O 1
ATOM 667 N N . PRO A 1 88 ? -2.404 -10.628 -13.925 1.00 56.34 88 PRO A N 1
ATOM 668 C CA . PRO A 1 88 ? -0.959 -10.803 -14.059 1.00 56.34 88 PRO A CA 1
ATOM 669 C C . PRO A 1 88 ? -0.299 -9.669 -14.862 1.00 56.34 88 PRO A C 1
ATOM 671 O O . PRO A 1 88 ? 0.923 -9.622 -14.988 1.00 56.34 88 PRO A O 1
ATOM 674 N N . GLU A 1 89 ? -1.088 -8.759 -15.435 1.00 64.94 89 GLU A N 1
ATOM 675 C CA . GLU A 1 89 ? -0.595 -7.688 -16.282 1.00 64.94 89 GLU A CA 1
ATOM 676 C C . GLU A 1 89 ? 0.350 -6.738 -15.518 1.00 64.94 89 GLU A C 1
ATOM 678 O O . GLU A 1 89 ? 0.136 -6.445 -14.336 1.00 64.94 89 GLU A O 1
ATOM 683 N N . PRO A 1 90 ? 1.387 -6.197 -16.189 1.00 56.19 90 PRO A N 1
ATOM 684 C CA . PRO A 1 90 ? 2.404 -5.367 -15.542 1.00 56.19 90 PRO A CA 1
ATOM 685 C C . PRO A 1 90 ? 1.869 -4.098 -14.869 1.00 56.19 90 PRO A C 1
ATOM 687 O O . PRO A 1 90 ? 2.518 -3.588 -13.957 1.00 56.19 90 PRO A O 1
ATOM 690 N N . ASP A 1 91 ? 0.728 -3.575 -15.323 1.00 65.88 91 ASP A N 1
ATOM 691 C CA . ASP A 1 91 ? 0.106 -2.347 -14.826 1.00 65.88 91 ASP A CA 1
ATOM 692 C C . ASP A 1 91 ? -1.154 -2.588 -13.975 1.00 65.88 91 ASP A C 1
ATOM 694 O O . ASP A 1 91 ? -1.802 -1.618 -13.571 1.00 65.88 91 ASP A O 1
ATOM 698 N N . ALA A 1 92 ? -1.480 -3.845 -13.646 1.00 71.44 92 ALA A N 1
ATOM 699 C CA . ALA A 1 92 ? -2.583 -4.169 -12.745 1.00 71.44 92 ALA A CA 1
ATOM 700 C C . ALA A 1 92 ? -2.380 -3.535 -11.355 1.00 71.44 92 ALA A C 1
ATOM 702 O O . ALA A 1 92 ? -1.260 -3.369 -10.875 1.00 71.44 92 ALA A O 1
ATOM 703 N N . THR A 1 93 ? -3.472 -3.191 -10.675 1.00 75.06 93 THR A N 1
ATOM 704 C CA . THR A 1 93 ? -3.451 -2.635 -9.310 1.00 75.06 93 THR A CA 1
ATOM 705 C C . THR A 1 93 ? -3.124 -3.702 -8.263 1.00 75.06 93 THR A C 1
ATOM 707 O O . THR A 1 93 ? -2.558 -3.416 -7.204 1.00 75.06 93 THR A O 1
ATOM 710 N N . GLY A 1 94 ? -3.454 -4.954 -8.562 1.00 68.06 94 GLY A N 1
ATOM 711 C CA . GLY A 1 94 ? -3.139 -6.104 -7.730 1.00 68.06 94 GLY A CA 1
ATOM 712 C C . GLY A 1 94 ? -3.412 -7.422 -8.442 1.00 68.06 94 GLY A C 1
ATOM 713 O O . GLY A 1 94 ? -3.768 -7.444 -9.617 1.00 68.06 94 GLY A O 1
ATOM 714 N N . TYR A 1 95 ? -3.263 -8.531 -7.727 1.00 56.66 95 TYR A N 1
ATOM 715 C CA . TYR A 1 95 ? -3.664 -9.848 -8.209 1.00 56.66 95 TYR A CA 1
ATOM 716 C C . TYR A 1 95 ? -4.084 -10.741 -7.047 1.00 56.66 95 TYR A C 1
ATOM 718 O O . TYR A 1 95 ? -3.459 -10.774 -5.986 1.00 56.66 95 TYR A O 1
ATOM 726 N N . GLN A 1 96 ? -5.187 -11.464 -7.248 1.00 61.12 96 GLN A N 1
ATOM 727 C CA . GLN A 1 96 ? -5.778 -12.374 -6.260 1.00 61.12 96 GLN A CA 1
ATOM 728 C C . GLN A 1 96 ? -6.025 -11.733 -4.879 1.00 61.12 96 GLN A C 1
ATOM 730 O O . GLN A 1 96 ? -5.911 -12.389 -3.840 1.00 61.12 96 GLN A O 1
ATOM 735 N N . GLY A 1 97 ? -6.408 -10.451 -4.864 1.00 58.31 97 GLY A N 1
ATOM 736 C CA . GLY A 1 97 ? -6.756 -9.720 -3.642 1.00 58.31 97 GLY A CA 1
ATOM 737 C C . GLY A 1 97 ? -5.555 -9.153 -2.885 1.00 58.31 97 GLY A C 1
ATOM 738 O O . GLY A 1 97 ? -5.707 -8.724 -1.743 1.00 58.31 97 GLY A O 1
ATOM 739 N N . PHE A 1 98 ? -4.374 -9.154 -3.502 1.00 61.69 98 PHE A N 1
ATOM 740 C CA . PHE A 1 98 ? -3.189 -8.478 -2.993 1.00 61.69 98 PHE A CA 1
ATOM 741 C C . PHE A 1 98 ? -2.805 -7.321 -3.896 1.00 61.69 98 PHE A C 1
ATOM 743 O O . PHE A 1 98 ? -2.811 -7.459 -5.113 1.00 61.69 98 PHE A O 1
ATOM 750 N N . TYR A 1 99 ? -2.434 -6.201 -3.286 1.00 70.31 99 TYR A N 1
ATOM 751 C CA . TYR A 1 99 ? -2.123 -4.964 -3.992 1.00 70.31 99 TYR A CA 1
ATOM 752 C C . TYR A 1 99 ? -0.621 -4.692 -3.987 1.00 70.31 99 TYR A C 1
ATOM 754 O O . TYR A 1 99 ? 0.074 -4.992 -3.010 1.00 70.31 99 TYR A O 1
ATOM 762 N N . TYR A 1 100 ? -0.123 -4.132 -5.088 1.00 70.19 100 TYR A N 1
ATOM 763 C CA . TYR A 1 100 ? 1.289 -3.788 -5.234 1.00 70.19 100 TYR A CA 1
ATOM 764 C C . TYR A 1 100 ? 1.694 -2.657 -4.293 1.00 70.19 100 TYR A C 1
ATOM 766 O O . TYR A 1 100 ? 0.899 -1.766 -4.026 1.00 70.19 100 TYR A O 1
ATOM 774 N N . HIS A 1 101 ? 2.939 -2.692 -3.803 1.00 75.62 101 HIS A N 1
ATOM 775 C CA . HIS A 1 101 ? 3.402 -1.804 -2.732 1.00 75.62 101 HIS A CA 1
ATOM 776 C C . HIS A 1 101 ? 3.214 -0.318 -3.054 1.00 75.62 101 HIS A C 1
ATOM 778 O O . HIS A 1 101 ? 2.647 0.390 -2.219 1.00 75.62 101 HIS A O 1
ATOM 784 N N . PHE A 1 102 ? 3.653 0.127 -4.240 1.00 80.88 102 PHE A N 1
ATOM 785 C CA . PHE A 1 102 ? 3.350 1.465 -4.735 1.00 80.88 102 PHE A CA 1
ATOM 786 C C . PHE A 1 102 ? 2.368 1.416 -5.896 1.00 80.88 102 PHE A C 1
ATOM 788 O O . PHE A 1 102 ? 2.422 0.530 -6.754 1.00 80.88 102 PHE A O 1
ATOM 795 N N . LEU A 1 103 ? 1.489 2.409 -5.923 1.00 83.44 103 LEU A N 1
ATOM 796 C CA . LEU A 1 103 ? 0.513 2.621 -6.974 1.00 83.44 103 LEU A CA 1
ATOM 797 C C . LEU A 1 103 ? 0.588 4.073 -7.437 1.00 83.44 103 LEU A C 1
ATOM 799 O O . LEU A 1 103 ? 0.797 4.983 -6.636 1.00 83.44 103 LEU A O 1
ATOM 803 N N . ASP A 1 104 ? 0.388 4.303 -8.727 1.00 88.06 104 ASP A N 1
ATOM 804 C CA . ASP A 1 104 ? 0.146 5.642 -9.242 1.00 88.06 104 ASP A CA 1
ATOM 805 C C . ASP A 1 104 ? -1.059 6.267 -8.519 1.00 88.06 104 ASP A C 1
ATOM 807 O O . ASP A 1 104 ? -2.116 5.649 -8.392 1.00 88.06 104 ASP A O 1
ATOM 811 N N . MET A 1 105 ? -0.904 7.498 -8.037 1.00 90.06 105 MET A N 1
ATOM 812 C CA . MET A 1 105 ? -1.867 8.136 -7.131 1.00 90.06 105 MET A CA 1
ATOM 813 C C . MET A 1 105 ? -3.244 8.375 -7.774 1.00 90.06 105 MET A C 1
ATOM 815 O O . MET A 1 105 ? -4.265 8.447 -7.081 1.00 90.06 105 MET A O 1
ATOM 819 N N . GLN A 1 106 ? -3.288 8.510 -9.101 1.00 90.06 106 GLN A N 1
ATOM 820 C CA . GLN A 1 106 ? -4.513 8.831 -9.831 1.00 90.06 106 GLN A CA 1
ATOM 821 C C . GLN A 1 106 ? -5.181 7.578 -10.384 1.00 90.06 106 GLN A C 1
ATOM 823 O O . GLN A 1 106 ? -6.374 7.351 -10.187 1.00 90.06 106 GLN A O 1
ATOM 828 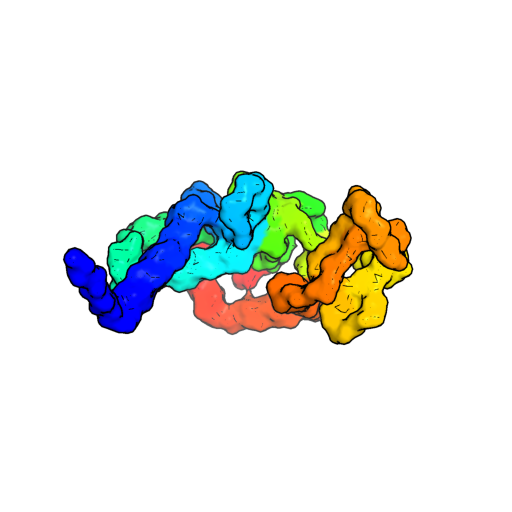N N . THR A 1 107 ? -4.402 6.754 -11.072 1.00 87.88 107 THR A N 1
ATOM 829 C CA . THR A 1 107 ? -4.887 5.581 -11.800 1.00 87.88 107 THR A CA 1
ATOM 830 C C . THR A 1 107 ? -4.888 4.321 -10.949 1.00 87.88 107 THR A C 1
ATOM 832 O O . THR A 1 107 ? -5.601 3.372 -11.267 1.00 87.88 107 THR A O 1
ATOM 835 N N . GLY A 1 108 ? -4.077 4.292 -9.890 1.00 83.06 108 GLY A N 1
ATOM 836 C CA . GLY A 1 108 ? -3.867 3.122 -9.057 1.00 83.06 108 GLY A CA 1
ATOM 837 C C . G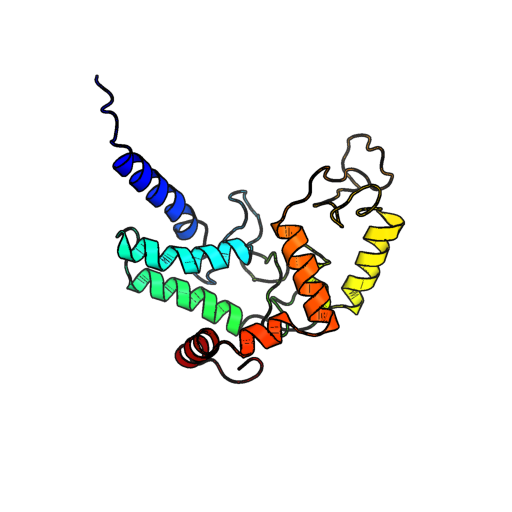LY A 1 108 ? -3.188 1.961 -9.779 1.00 83.06 108 GLY A C 1
ATOM 838 O O . GLY A 1 108 ? -3.270 0.823 -9.324 1.00 83.06 108 GLY A O 1
ATOM 839 N N . ARG A 1 109 ? -2.541 2.222 -10.918 1.00 83.56 109 ARG A N 1
ATOM 840 C CA . ARG A 1 109 ? -1.701 1.243 -11.613 1.00 83.56 109 ARG A CA 1
ATOM 841 C C . ARG A 1 109 ? -0.416 1.020 -10.840 1.00 83.56 109 ARG A C 1
ATOM 843 O O . ARG A 1 109 ? 0.064 1.929 -10.165 1.00 83.56 109 ARG A O 1
ATOM 850 N N . ARG A 1 110 ? 0.159 -0.174 -10.958 1.00 75.88 110 ARG A N 1
ATOM 851 C CA . ARG A 1 110 ? 1.423 -0.509 -10.301 1.00 75.88 110 ARG A CA 1
ATOM 852 C C . ARG A 1 110 ? 2.509 0.533 -10.590 1.00 75.88 110 ARG A C 1
ATOM 854 O O . ARG A 1 110 ? 2.802 0.839 -11.744 1.00 75.88 110 ARG A O 1
ATOM 861 N N . ALA A 1 111 ? 3.160 0.995 -9.529 1.00 65.62 111 ALA A N 1
ATOM 862 C CA . ALA A 1 111 ? 4.389 1.768 -9.581 1.00 65.62 111 ALA A CA 1
ATOM 863 C C . ALA A 1 111 ? 5.464 1.017 -8.788 1.00 65.62 111 ALA A C 1
ATOM 865 O O . ALA A 1 111 ? 5.178 0.497 -7.723 1.00 65.62 111 ALA A O 1
ATOM 866 N N . TRP A 1 112 ? 6.691 0.962 -9.307 1.00 64.38 112 TRP A N 1
ATOM 867 C CA . TRP A 1 112 ? 7.908 0.500 -8.616 1.00 64.38 112 TRP A CA 1
ATOM 868 C C . TRP A 1 112 ? 7.848 -0.856 -7.850 1.00 64.38 112 TRP A C 1
ATOM 870 O O . TRP A 1 112 ? 6.834 -1.519 -7.694 1.00 64.38 112 TRP A O 1
ATOM 880 N N . GLN A 1 113 ? 9.021 -1.326 -7.421 1.00 61.34 113 GLN A N 1
ATOM 881 C CA . GLN A 1 113 ? 9.292 -2.623 -6.776 1.00 61.34 113 GLN A CA 1
ATOM 882 C C . GLN A 1 113 ? 8.900 -3.914 -7.523 1.00 61.34 113 GLN A C 1
ATOM 884 O O . GLN A 1 113 ? 7.763 -4.193 -7.902 1.00 61.34 113 GLN A O 1
ATOM 889 N N . VAL A 1 114 ? 9.904 -4.780 -7.666 1.00 62.53 114 VAL A N 1
ATOM 890 C CA . VAL A 1 114 ? 9.822 -5.999 -8.475 1.00 62.53 114 VAL A CA 1
ATOM 891 C C . VAL A 1 114 ? 9.605 -7.248 -7.615 1.00 62.53 114 VAL A C 1
ATOM 893 O O . VAL A 1 114 ? 8.772 -8.071 -7.966 1.00 62.53 114 VAL A O 1
ATOM 896 N N . ALA A 1 115 ? 10.238 -7.363 -6.443 1.00 68.56 115 ALA A N 1
ATOM 897 C CA . ALA A 1 115 ? 10.178 -8.586 -5.628 1.00 68.56 115 ALA A CA 1
ATOM 898 C C . ALA A 1 115 ? 8.807 -8.853 -4.981 1.00 68.56 115 ALA A C 1
ATOM 900 O O . ALA A 1 115 ? 8.298 -9.970 -5.053 1.00 68.56 115 ALA A O 1
ATOM 901 N N . ALA A 1 116 ? 8.151 -7.823 -4.430 1.00 73.62 116 ALA A N 1
ATOM 902 C CA . ALA A 1 116 ? 6.808 -7.947 -3.847 1.00 73.62 116 ALA A CA 1
ATOM 903 C C . ALA A 1 116 ? 5.724 -8.333 -4.877 1.00 73.62 116 ALA A C 1
ATOM 905 O O . ALA A 1 116 ? 4.574 -8.568 -4.526 1.00 73.62 116 ALA A O 1
ATOM 906 N N . SER A 1 117 ? 6.092 -8.389 -6.155 1.00 73.25 117 SER A N 1
ATOM 907 C CA . SER A 1 117 ? 5.196 -8.694 -7.264 1.00 73.25 117 SER A CA 1
ATOM 908 C C . SER A 1 117 ? 5.226 -10.157 -7.700 1.00 73.25 117 SER A C 1
ATOM 910 O O . SER A 1 117 ? 4.519 -10.540 -8.630 1.00 73.25 117 SER A O 1
ATOM 912 N N . LEU A 1 118 ? 6.074 -10.969 -7.064 1.00 81.81 118 LEU A N 1
ATOM 913 C CA . LEU A 1 118 ? 6.368 -12.331 -7.495 1.00 81.81 118 LEU A CA 1
ATOM 914 C C . LEU A 1 118 ? 5.133 -13.250 -7.614 1.00 81.81 118 LEU A C 1
ATOM 916 O O . LEU A 1 118 ? 5.060 -13.967 -8.608 1.00 81.81 118 LEU A O 1
ATOM 920 N N . PRO A 1 119 ? 4.133 -13.220 -6.704 1.00 81.25 119 PRO A N 1
ATOM 921 C CA . PRO A 1 119 ? 2.927 -14.041 -6.849 1.00 81.25 119 PRO A CA 1
ATOM 922 C C . PRO A 1 119 ? 2.068 -13.706 -8.070 1.00 81.25 119 PRO A C 1
ATOM 924 O O . PRO A 1 119 ? 1.145 -14.454 -8.384 1.00 81.25 119 PRO A O 1
ATOM 927 N N . PHE A 1 120 ? 2.316 -12.558 -8.699 1.00 75.88 120 PHE A N 1
ATOM 928 C CA . PHE A 1 120 ? 1.409 -11.944 -9.660 1.00 75.88 120 PHE A CA 1
ATOM 929 C C . PHE A 1 120 ? 1.924 -12.059 -11.090 1.00 75.88 120 PHE A C 1
ATOM 931 O O . PHE A 1 120 ? 1.172 -12.453 -11.972 1.00 75.88 120 PHE A O 1
ATOM 938 N N . ALA A 1 121 ? 3.207 -11.759 -11.297 1.00 78.69 121 ALA A N 1
ATOM 939 C CA . ALA A 1 121 ? 3.852 -11.794 -12.608 1.00 78.69 121 ALA A CA 1
ATOM 940 C C . ALA A 1 121 ? 5.212 -12.509 -12.525 1.00 78.69 121 A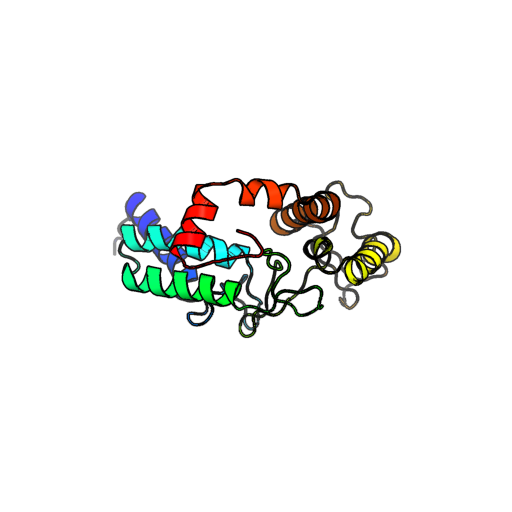LA A C 1
ATOM 942 O O . ALA A 1 121 ? 6.253 -11.884 -12.761 1.00 78.69 121 ALA A O 1
ATOM 943 N N . PRO A 1 122 ? 5.259 -13.790 -12.115 1.00 82.75 122 PRO A N 1
ATOM 944 C CA . PRO A 1 122 ? 6.518 -14.499 -11.895 1.00 82.75 122 PRO A CA 1
ATOM 945 C C . PRO A 1 122 ? 7.402 -14.548 -13.146 1.00 82.75 122 PRO A C 1
ATOM 947 O O . PRO A 1 122 ? 8.618 -14.434 -13.036 1.00 82.75 122 PRO A O 1
ATOM 950 N N . GLU A 1 123 ? 6.812 -14.636 -14.333 1.00 81.44 123 GLU A N 1
ATOM 951 C CA . GLU A 1 123 ? 7.506 -14.631 -15.621 1.00 81.44 123 GLU A CA 1
ATOM 952 C C . GLU A 1 123 ? 8.233 -13.314 -15.929 1.00 81.44 123 GLU A C 1
ATOM 954 O O . GLU A 1 123 ? 9.212 -13.318 -16.671 1.00 81.44 123 GLU A O 1
ATOM 959 N N . ILE A 1 124 ? 7.800 -12.201 -15.330 1.00 78.88 124 ILE A N 1
ATOM 960 C CA . ILE A 1 124 ? 8.463 -10.892 -15.435 1.00 78.88 124 ILE A CA 1
ATOM 961 C C . ILE A 1 124 ? 9.411 -10.687 -14.255 1.00 78.88 124 ILE A C 1
ATOM 963 O O . ILE A 1 124 ? 10.522 -10.184 -14.410 1.00 78.88 124 ILE A O 1
ATOM 967 N N . VAL A 1 125 ? 8.968 -11.063 -13.058 1.00 81.75 125 VAL A N 1
ATOM 968 C CA . VAL A 1 125 ? 9.680 -10.791 -11.812 1.00 81.75 125 VAL A CA 1
ATOM 969 C C . VAL A 1 125 ? 10.921 -11.668 -11.688 1.00 81.75 125 VAL A C 1
ATOM 971 O O . VAL A 1 125 ? 11.977 -11.135 -11.368 1.00 81.75 125 VAL A O 1
ATOM 974 N N . LEU A 1 126 ? 10.843 -12.972 -11.974 1.00 85.31 126 LEU A N 1
ATOM 975 C CA . LEU A 1 126 ? 11.974 -13.895 -11.808 1.00 85.31 126 LEU A CA 1
ATOM 976 C C . LEU A 1 126 ? 13.207 -13.493 -12.639 1.00 85.31 126 LEU A C 1
ATOM 978 O O . LEU A 1 126 ? 14.280 -13.419 -12.042 1.00 85.31 126 LEU A O 1
ATOM 982 N N . PRO A 1 127 ? 13.102 -13.152 -13.943 1.00 83.12 127 PRO A N 1
ATOM 983 C CA . PRO A 1 127 ? 14.256 -12.662 -14.703 1.00 83.12 127 PRO A CA 1
ATOM 984 C C . PRO A 1 127 ? 14.850 -11.364 -14.146 1.00 83.12 127 PRO A C 1
ATOM 986 O O . PRO A 1 127 ? 16.060 -11.163 -14.182 1.00 83.12 127 PRO A O 1
ATOM 989 N N . VAL A 1 128 ? 14.016 -10.473 -13.605 1.00 80.81 128 VAL A N 1
ATOM 990 C CA . VAL A 1 128 ? 14.509 -9.234 -12.993 1.00 80.81 128 VAL A CA 1
ATOM 991 C C . VAL A 1 128 ? 15.189 -9.512 -11.654 1.00 80.81 128 VAL A C 1
ATOM 993 O O . VAL A 1 128 ? 16.205 -8.889 -11.358 1.00 80.81 128 VAL A O 1
ATOM 996 N N . LEU A 1 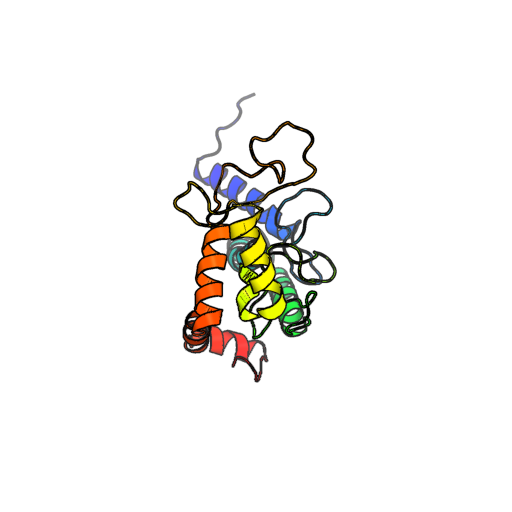129 ? 14.674 -10.449 -10.850 1.00 85.81 129 LEU A N 1
ATOM 997 C CA . LEU A 1 129 ? 15.343 -10.884 -9.623 1.00 85.81 129 LEU A CA 1
ATOM 998 C C . LEU A 1 129 ? 16.706 -11.504 -9.937 1.00 85.81 129 LEU A C 1
ATOM 1000 O O . LEU A 1 129 ? 17.674 -11.154 -9.269 1.00 85.81 129 LEU A O 1
ATOM 1004 N N . ASP A 1 130 ? 16.786 -12.350 -10.965 1.00 84.69 130 ASP A N 1
ATOM 1005 C CA . ASP A 1 130 ? 18.033 -12.946 -11.453 1.00 84.69 130 ASP A CA 1
ATOM 1006 C C . ASP A 1 130 ? 19.058 -11.859 -11.821 1.00 84.69 130 ASP A C 1
ATOM 1008 O O . ASP A 1 130 ? 20.138 -11.805 -11.230 1.00 84.69 130 ASP A O 1
ATOM 1012 N N . TYR A 1 131 ? 18.661 -10.892 -12.655 1.00 79.94 131 TYR A N 1
ATOM 1013 C CA . TYR A 1 131 ? 19.483 -9.728 -13.007 1.00 79.94 131 TYR A CA 1
ATOM 1014 C C . TYR A 1 131 ? 19.924 -8.912 -11.778 1.00 79.94 131 TYR A C 1
ATOM 1016 O O . TYR A 1 131 ? 21.091 -8.547 -11.618 1.00 79.94 131 TYR A O 1
ATOM 1024 N N . CYS A 1 132 ? 19.003 -8.625 -10.856 1.00 81.94 132 CYS A N 1
ATOM 1025 C CA . CYS A 1 132 ? 19.308 -7.871 -9.642 1.00 81.94 132 CYS A CA 1
ATOM 1026 C C . CYS A 1 132 ? 20.276 -8.614 -8.704 1.00 81.94 132 CYS A C 1
ATOM 1028 O O . CYS A 1 132 ? 21.068 -7.969 -8.008 1.00 81.94 132 CYS A O 1
ATOM 1030 N N . ILE A 1 133 ? 20.210 -9.947 -8.660 1.00 84.00 133 ILE A N 1
ATOM 1031 C CA . ILE A 1 133 ? 21.066 -10.800 -7.829 1.00 84.00 133 ILE A CA 1
ATOM 1032 C C . ILE A 1 133 ? 22.450 -10.957 -8.456 1.00 84.00 133 ILE A C 1
ATOM 1034 O O . ILE A 1 133 ? 23.450 -10.802 -7.754 1.00 84.00 133 ILE A O 1
ATOM 1038 N N . HIS A 1 134 ? 22.509 -11.268 -9.748 1.00 84.81 134 HIS A N 1
ATOM 1039 C CA . HIS A 1 134 ? 23.729 -11.725 -10.405 1.00 84.81 134 HIS A CA 1
ATOM 1040 C C . HIS A 1 134 ? 24.496 -10.600 -11.102 1.00 84.81 134 HIS A C 1
ATOM 1042 O O . HIS A 1 134 ? 25.721 -10.546 -10.967 1.00 84.81 134 HIS A O 1
ATOM 1048 N N . ASP A 1 135 ? 23.805 -9.674 -11.769 1.00 80.62 135 ASP A N 1
ATOM 1049 C CA . ASP A 1 135 ? 24.440 -8.563 -12.484 1.00 80.62 135 ASP A CA 1
ATOM 1050 C C . ASP A 1 135 ? 24.611 -7.344 -11.574 1.00 80.62 135 ASP A C 1
ATOM 1052 O O . ASP A 1 135 ? 25.727 -6.897 -11.319 1.00 80.62 135 ASP A O 1
ATOM 1056 N N . VAL A 1 136 ? 23.511 -6.838 -11.003 1.00 76.69 136 VAL A N 1
ATOM 1057 C CA . VAL A 1 136 ? 23.535 -5.625 -10.157 1.00 76.69 136 VAL A CA 1
ATOM 1058 C C . VAL A 1 136 ? 24.110 -5.908 -8.764 1.00 76.69 136 VAL A C 1
ATOM 1060 O O . VAL A 1 136 ? 24.579 -4.994 -8.076 1.00 76.69 136 VAL A O 1
ATOM 1063 N N . LYS A 1 137 ? 24.108 -7.184 -8.359 1.00 82.62 137 LYS A N 1
ATOM 1064 C CA . LYS A 1 137 ? 24.657 -7.679 -7.090 1.00 82.62 137 LYS A CA 1
ATOM 1065 C C . LYS A 1 137 ? 24.031 -7.050 -5.848 1.00 82.62 137 LYS A C 1
ATOM 1067 O O . LYS A 1 137 ? 24.691 -6.830 -4.833 1.00 82.62 137 LYS A O 1
ATOM 1072 N N . LEU A 1 138 ? 22.727 -6.795 -5.892 1.00 78.12 138 LEU A N 1
ATOM 1073 C CA . LEU A 1 138 ? 22.002 -6.112 -4.816 1.00 78.12 138 LEU A CA 1
ATOM 1074 C C . LEU A 1 138 ? 21.911 -6.911 -3.507 1.00 78.12 138 LEU A C 1
ATOM 1076 O O . LEU A 1 138 ? 21.527 -6.343 -2.485 1.00 78.12 138 LEU A O 1
ATOM 1080 N N . ILE A 1 139 ? 22.268 -8.197 -3.527 1.00 80.75 139 ILE A N 1
ATOM 1081 C CA . ILE A 1 139 ? 22.348 -9.053 -2.336 1.00 80.75 139 ILE A CA 1
ATOM 1082 C C . ILE A 1 139 ? 23.792 -9.339 -1.890 1.00 80.75 139 ILE A C 1
ATOM 1084 O O . ILE A 1 139 ? 24.002 -9.976 -0.858 1.00 80.75 139 ILE A O 1
ATOM 1088 N N . GLU A 1 140 ? 24.803 -8.895 -2.646 1.00 78.81 140 GLU A N 1
ATOM 1089 C CA . GLU A 1 140 ? 26.202 -9.202 -2.343 1.00 78.81 140 GLU A CA 1
ATOM 1090 C C . GLU A 1 140 ? 26.644 -8.483 -1.058 1.00 78.81 140 GLU A C 1
ATOM 1092 O O . GLU A 1 140 ? 26.253 -7.348 -0.769 1.00 78.81 140 GLU A O 1
ATOM 1097 N N . SER A 1 141 ? 27.465 -9.171 -0.259 1.00 75.75 141 SER A N 1
ATOM 1098 C CA . SER A 1 141 ? 28.102 -8.631 0.951 1.00 75.75 141 SER A CA 1
ATOM 1099 C C . SER A 1 141 ? 27.144 -8.034 1.995 1.00 75.75 141 SER A C 1
ATOM 1101 O O . SER A 1 141 ? 27.503 -7.094 2.708 1.00 75.75 141 SER A O 1
ATOM 1103 N N . ASN A 1 142 ? 25.925 -8.569 2.131 1.00 79.12 142 ASN A N 1
ATOM 1104 C CA . ASN A 1 142 ? 24.995 -8.137 3.175 1.00 79.12 142 ASN A CA 1
ATOM 1105 C C . ASN A 1 142 ? 24.137 -9.288 3.742 1.00 79.12 142 ASN A C 1
ATOM 1107 O O . ASN A 1 142 ? 24.105 -10.381 3.188 1.00 79.12 142 ASN A O 1
ATOM 1111 N N . ARG A 1 143 ? 23.492 -9.059 4.897 1.00 86.38 143 ARG A N 1
ATOM 1112 C CA . ARG A 1 143 ? 22.745 -10.088 5.653 1.00 86.38 143 ARG A CA 1
ATOM 1113 C C . ARG A 1 143 ? 21.233 -10.094 5.409 1.00 86.38 143 ARG A C 1
ATOM 1115 O O . ARG A 1 143 ? 20.562 -10.978 5.929 1.00 86.38 143 ARG A O 1
ATOM 1122 N N . TYR A 1 144 ? 20.694 -9.105 4.698 1.00 83.19 144 TYR A N 1
ATOM 1123 C CA . TYR A 1 144 ? 19.262 -8.790 4.716 1.00 83.19 144 TYR A CA 1
ATOM 1124 C C . TYR A 1 144 ? 18.644 -8.740 3.315 1.00 83.19 144 TYR A C 1
ATOM 1126 O O . TYR A 1 144 ? 17.695 -8.005 3.111 1.00 83.19 144 TYR A O 1
ATOM 1134 N N . GLY A 1 145 ? 19.176 -9.493 2.348 1.00 85.00 145 GLY A N 1
ATOM 1135 C CA . GLY A 1 145 ? 18.607 -9.547 1.001 1.00 85.00 145 GLY A CA 1
ATOM 1136 C C . GLY A 1 145 ? 18.898 -8.295 0.171 1.00 85.00 145 GLY A C 1
ATOM 1137 O O . GLY A 1 145 ? 20.032 -7.803 0.148 1.00 85.00 145 GLY A O 1
ATOM 1138 N N . PHE A 1 146 ? 17.898 -7.825 -0.576 1.00 80.44 146 PHE A N 1
ATOM 1139 C CA . PHE A 1 146 ? 18.074 -6.742 -1.540 1.00 80.44 146 PHE A CA 1
ATOM 1140 C C . PHE A 1 146 ? 18.318 -5.401 -0.853 1.00 80.44 146 PHE A C 1
ATOM 1142 O O . PHE A 1 146 ? 17.603 -4.998 0.053 1.00 80.44 146 PHE A O 1
ATOM 1149 N N . LYS A 1 147 ? 19.298 -4.637 -1.338 1.00 71.88 147 LYS A N 1
ATOM 1150 C CA . LYS A 1 147 ? 19.380 -3.212 -0.999 1.00 71.88 147 LYS A CA 1
ATOM 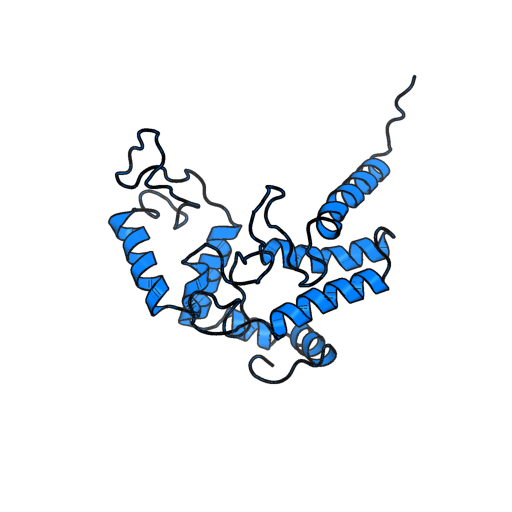1151 C C . LYS A 1 147 ? 18.138 -2.461 -1.476 1.00 71.88 147 LYS A C 1
ATOM 1153 O O . LYS A 1 147 ? 17.545 -2.792 -2.499 1.00 71.88 147 LYS A O 1
ATOM 1158 N N . ALA A 1 148 ? 17.789 -1.401 -0.748 1.00 66.31 148 ALA A N 1
ATOM 1159 C CA . ALA A 1 148 ? 16.519 -0.695 -0.910 1.00 66.31 148 ALA A CA 1
ATOM 1160 C C . ALA A 1 148 ? 16.247 -0.145 -2.318 1.00 66.31 148 ALA A C 1
ATOM 1162 O O . ALA A 1 148 ? 15.099 -0.080 -2.748 1.00 66.31 148 ALA A O 1
ATOM 1163 N N . SER A 1 149 ? 17.302 0.304 -2.997 1.00 68.81 149 SER A N 1
ATOM 1164 C CA . SER A 1 149 ? 17.232 0.965 -4.297 1.00 68.81 149 SER A CA 1
ATOM 1165 C C . SER A 1 149 ? 18.617 1.023 -4.937 1.00 68.81 149 SER A C 1
ATOM 1167 O O . SER A 1 149 ? 19.629 1.041 -4.229 1.00 68.81 149 SER A O 1
ATOM 1169 N N . PHE A 1 150 ? 18.663 1.137 -6.261 1.00 65.44 150 PHE A N 1
ATOM 1170 C CA . PHE A 1 150 ? 19.878 1.424 -7.021 1.00 65.44 150 PHE A CA 1
ATOM 1171 C C . PHE A 1 150 ? 19.581 2.391 -8.172 1.00 65.44 150 PHE A C 1
ATOM 1173 O O . PHE A 1 150 ? 18.432 2.528 -8.590 1.00 65.44 150 PHE A O 1
ATOM 1180 N N . ASN A 1 151 ? 20.609 3.083 -8.659 1.00 62.22 151 ASN A N 1
ATOM 1181 C CA . ASN A 1 151 ? 20.532 4.032 -9.762 1.00 62.22 151 ASN A CA 1
ATOM 1182 C C . ASN A 1 151 ? 21.787 3.917 -10.656 1.00 62.22 151 ASN A C 1
ATOM 1184 O O . ASN A 1 151 ? 22.833 4.487 -10.318 1.00 62.22 151 ASN A O 1
ATOM 1188 N N . PRO A 1 152 ? 21.675 3.242 -11.817 1.00 62.06 152 PRO A N 1
ATOM 1189 C CA . PRO A 1 152 ? 22.779 3.063 -12.763 1.00 62.06 152 PRO A CA 1
ATOM 1190 C C . PRO A 1 152 ? 23.315 4.339 -13.395 1.00 62.06 152 PRO A C 1
ATOM 1192 O O . PRO A 1 152 ? 24.470 4.379 -13.803 1.00 62.06 152 PRO A O 1
ATOM 1195 N N . THR A 1 153 ? 22.496 5.386 -13.467 1.00 60.97 153 THR A N 1
ATOM 1196 C CA . THR A 1 153 ? 22.852 6.658 -14.104 1.00 60.97 153 THR A CA 1
ATOM 1197 C C . THR A 1 153 ? 23.306 7.713 -13.097 1.00 60.97 153 THR A C 1
ATOM 1199 O O . THR A 1 153 ? 23.461 8.879 -13.458 1.00 60.97 153 THR A O 1
ATOM 1202 N N . TYR A 1 154 ? 23.481 7.347 -11.822 1.00 56.50 154 TYR A N 1
ATOM 1203 C CA . TYR A 1 154 ? 23.884 8.298 -10.794 1.00 56.50 154 TYR A CA 1
ATOM 1204 C C . TYR A 1 154 ? 25.301 8.832 -11.075 1.00 56.50 154 TYR A C 1
ATOM 1206 O O . TYR A 1 154 ? 26.220 8.037 -11.268 1.00 56.50 154 TYR A O 1
ATOM 1214 N N . PRO A 1 155 ? 25.507 10.163 -11.085 1.00 53.19 155 PRO A N 1
ATOM 1215 C CA . PRO A 1 155 ? 26.719 10.773 -11.635 1.00 53.19 155 PRO A CA 1
ATOM 1216 C C . PRO A 1 155 ? 27.969 10.620 -10.756 1.00 53.19 155 PRO A C 1
ATOM 1218 O O . PRO A 1 155 ? 29.076 10.870 -11.228 1.00 53.19 155 PRO A O 1
ATOM 1221 N N . ALA A 1 156 ? 27.830 10.238 -9.482 1.00 58.94 156 ALA A N 1
ATOM 1222 C CA . ALA A 1 156 ? 28.987 10.018 -8.619 1.00 58.94 156 ALA A CA 1
ATOM 1223 C C . ALA A 1 156 ? 29.640 8.661 -8.909 1.00 58.94 156 ALA A C 1
ATOM 1225 O O . ALA A 1 156 ? 28.946 7.654 -9.052 1.00 58.94 156 ALA A O 1
ATOM 1226 N N . ALA A 1 157 ? 30.977 8.628 -8.916 1.00 58.50 157 ALA A N 1
ATOM 1227 C CA . ALA A 1 157 ? 31.741 7.393 -9.037 1.00 58.50 157 ALA A CA 1
ATOM 1228 C C . ALA A 1 157 ? 31.356 6.429 -7.905 1.00 58.50 157 ALA A C 1
ATOM 1230 O O . ALA A 1 157 ? 31.671 6.648 -6.735 1.00 58.50 157 ALA A O 1
ATOM 1231 N N . SER A 1 158 ? 30.638 5.374 -8.268 1.00 62.44 158 SER A N 1
ATOM 1232 C CA . SER A 1 158 ? 30.290 4.281 -7.376 1.00 62.44 158 SER A CA 1
ATOM 1233 C C . SER A 1 158 ? 31.289 3.136 -7.580 1.00 62.44 158 SER A C 1
ATOM 1235 O O . SER A 1 158 ? 31.783 2.929 -8.687 1.00 62.44 158 SER A O 1
ATOM 1237 N N . GLY A 1 159 ? 31.573 2.367 -6.526 1.00 66.62 159 GLY A N 1
ATOM 1238 C CA . GLY A 1 159 ? 32.359 1.130 -6.638 1.00 66.62 159 GLY A CA 1
ATOM 1239 C C . GLY A 1 159 ? 31.623 -0.020 -7.346 1.00 66.62 159 GLY A C 1
ATOM 1240 O O . GLY A 1 159 ? 32.222 -1.066 -7.574 1.00 66.62 159 GLY A O 1
ATOM 1241 N N . ASN A 1 160 ? 30.339 0.154 -7.678 1.00 66.94 160 ASN A N 1
ATOM 1242 C CA . ASN A 1 160 ? 29.512 -0.801 -8.409 1.00 66.94 160 ASN A CA 1
ATOM 1243 C C . ASN A 1 160 ? 29.397 -0.374 -9.895 1.00 66.94 160 ASN A C 1
ATOM 1245 O O . ASN A 1 160 ? 29.055 0.785 -10.166 1.00 66.94 160 ASN A O 1
ATOM 1249 N N . PRO A 1 161 ? 29.650 -1.283 -10.862 1.00 69.81 161 PRO A N 1
ATOM 1250 C CA . PRO A 1 161 ? 29.521 -0.995 -12.296 1.00 69.81 161 PRO A CA 1
ATOM 1251 C C . PRO A 1 161 ? 28.095 -0.608 -12.733 1.00 69.81 161 PRO A C 1
ATOM 1253 O O . PRO A 1 161 ? 27.927 -0.013 -13.792 1.00 69.81 161 PRO A O 1
ATOM 1256 N N . HIS A 1 162 ? 27.082 -0.881 -11.907 1.00 66.31 162 HIS A N 1
ATOM 1257 C CA . HIS A 1 162 ? 25.678 -0.508 -12.101 1.00 66.31 162 HIS A CA 1
ATOM 1258 C C . HIS A 1 162 ? 25.274 0.745 -11.310 1.00 66.31 162 HIS A C 1
ATOM 1260 O O . HIS A 1 162 ? 24.115 0.887 -10.920 1.00 66.31 162 HIS A O 1
ATOM 1266 N N . GLY A 1 163 ? 26.220 1.656 -11.072 1.00 71.75 163 GLY A N 1
ATOM 1267 C CA . GLY A 1 163 ? 25.970 2.954 -10.445 1.00 71.75 163 GLY A CA 1
ATOM 1268 C C . GLY A 1 163 ? 25.660 2.871 -8.949 1.00 71.75 163 GLY A C 1
ATOM 1269 O O . GLY A 1 163 ? 26.042 1.930 -8.259 1.00 71.75 163 GLY A O 1
ATOM 1270 N N . TRP A 1 164 ? 25.014 3.906 -8.414 1.00 71.50 164 TRP A N 1
ATOM 1271 C CA . TRP A 1 164 ? 24.788 4.037 -6.974 1.00 71.50 164 TRP A CA 1
ATOM 1272 C C . TRP A 1 164 ? 23.845 2.955 -6.444 1.00 71.50 164 TRP A C 1
ATOM 1274 O O . TRP A 1 164 ? 22.798 2.696 -7.027 1.00 71.50 164 TRP A O 1
ATOM 1284 N N . VAL A 1 165 ? 24.176 2.378 -5.290 1.00 70.75 165 VAL A N 1
ATOM 1285 C CA . VAL A 1 165 ? 23.322 1.438 -4.556 1.00 70.75 165 VAL A CA 1
ATOM 1286 C C . VAL A 1 165 ? 23.107 1.982 -3.150 1.00 70.75 165 VAL A C 1
ATOM 1288 O O . VAL A 1 165 ? 24.049 2.458 -2.513 1.00 70.75 165 VAL A O 1
ATOM 1291 N N . SER A 1 166 ? 21.874 1.898 -2.649 1.00 68.94 166 SER A N 1
ATOM 1292 C CA . SER A 1 166 ? 21.561 2.312 -1.283 1.00 68.94 166 SER A CA 1
ATOM 1293 C C . SER A 1 166 ? 22.393 1.519 -0.270 1.00 68.94 166 SER A C 1
ATOM 1295 O O . SER A 1 166 ? 22.439 0.288 -0.344 1.00 68.94 166 SER A O 1
ATOM 1297 N N . PRO A 1 167 ? 23.017 2.173 0.724 1.00 69.94 167 PRO A N 1
ATOM 1298 C CA . PRO A 1 167 ? 23.711 1.459 1.789 1.00 69.94 167 PRO A CA 1
ATOM 1299 C C . PRO A 1 167 ? 22.735 0.812 2.786 1.00 69.94 167 PRO A C 1
ATOM 1301 O O . PRO A 1 167 ? 23.150 -0.056 3.557 1.00 69.94 167 PRO A O 1
ATOM 1304 N N . TRP A 1 168 ? 21.449 1.171 2.750 1.00 69.06 168 TRP A N 1
ATOM 1305 C CA . TRP A 1 168 ? 20.457 0.816 3.764 1.00 69.06 168 TRP A CA 1
ATOM 1306 C C . TRP A 1 168 ? 19.466 -0.256 3.305 1.00 69.06 168 TRP A C 1
ATOM 1308 O O . TRP A 1 168 ? 19.235 -0.469 2.112 1.00 69.06 168 TRP A O 1
ATOM 1318 N N . HIS A 1 169 ? 18.853 -0.888 4.302 1.00 69.50 169 HIS A N 1
ATOM 1319 C CA . HIS A 1 169 ? 17.714 -1.789 4.175 1.00 69.50 169 HIS A CA 1
ATOM 1320 C C . HIS A 1 169 ? 16.539 -1.175 4.931 1.00 69.50 169 HIS A C 1
ATOM 1322 O O . HIS A 1 169 ? 16.733 -0.587 5.996 1.00 69.50 169 HIS A O 1
ATOM 1328 N N . PHE A 1 170 ? 15.329 -1.321 4.402 1.00 67.81 170 PHE A N 1
ATOM 1329 C CA . PHE A 1 170 ? 14.119 -0.816 5.046 1.00 67.81 170 PHE A CA 1
ATOM 1330 C C . PHE A 1 170 ? 13.178 -1.983 5.297 1.00 67.81 170 PHE A C 1
ATOM 1332 O O . PHE A 1 170 ? 12.894 -2.759 4.388 1.00 67.81 170 PHE A O 1
ATOM 1339 N N . GLY A 1 171 ? 12.651 -2.091 6.519 1.00 67.25 171 GLY A N 1
ATOM 1340 C CA . GLY A 1 171 ? 11.713 -3.163 6.871 1.00 67.25 171 GLY A CA 1
ATOM 1341 C C . GLY A 1 171 ? 10.463 -3.185 5.982 1.00 67.25 171 GLY A C 1
ATOM 1342 O O . GLY A 1 171 ? 9.926 -4.256 5.716 1.00 67.25 171 GLY A O 1
ATOM 1343 N N . LEU A 1 172 ? 10.051 -2.025 5.457 1.00 71.94 172 LEU A N 1
ATOM 1344 C CA . LEU A 1 172 ? 8.954 -1.904 4.492 1.00 71.94 172 LEU A CA 1
ATOM 1345 C C . LEU A 1 172 ? 9.274 -2.485 3.104 1.00 71.94 172 LEU A C 1
ATOM 1347 O O . LEU A 1 172 ? 8.342 -2.767 2.361 1.00 71.94 172 LEU A O 1
ATOM 1351 N N . ASN A 1 173 ? 10.548 -2.718 2.774 1.00 72.50 173 ASN A N 1
ATOM 1352 C CA . ASN A 1 173 ? 10.968 -3.401 1.545 1.00 72.50 173 ASN A CA 1
ATOM 1353 C C . ASN A 1 173 ? 11.175 -4.901 1.803 1.00 72.50 173 ASN A C 1
ATOM 1355 O O . ASN A 1 173 ? 10.692 -5.745 1.043 1.00 72.50 173 ASN A O 1
ATOM 1359 N N . GLU A 1 174 ? 11.843 -5.241 2.910 1.00 80.44 174 GLU A N 1
ATOM 1360 C CA . GLU A 1 174 ? 12.146 -6.638 3.243 1.00 80.44 174 GLU A CA 1
ATOM 1361 C C . GLU A 1 174 ? 10.899 -7.431 3.628 1.00 80.44 174 GLU A C 1
ATOM 1363 O O . GLU A 1 174 ? 10.722 -8.568 3.190 1.00 80.44 174 GLU A O 1
ATOM 1368 N N . GLY A 1 175 ? 10.005 -6.825 4.414 1.00 81.19 175 GLY A N 1
ATOM 1369 C CA . GLY A 1 175 ? 8.773 -7.463 4.868 1.00 81.19 175 GLY A CA 1
ATOM 1370 C C . GLY A 1 175 ? 7.944 -7.990 3.695 1.00 81.19 175 GLY A C 1
ATOM 1371 O O . GLY A 1 175 ? 7.727 -9.199 3.610 1.00 81.19 175 GLY A O 1
ATOM 1372 N N . PRO A 1 176 ? 7.526 -7.132 2.745 1.00 81.69 176 PRO A N 1
ATOM 1373 C CA . PRO A 1 176 ? 6.812 -7.579 1.555 1.00 81.69 176 PRO A CA 1
ATOM 1374 C C . PRO A 1 176 ? 7.590 -8.594 0.718 1.00 81.69 176 PRO A C 1
ATOM 1376 O O . PRO A 1 176 ? 6.975 -9.525 0.213 1.00 81.69 176 PRO A O 1
ATOM 1379 N N . THR A 1 177 ? 8.916 -8.478 0.599 1.00 83.31 177 THR A N 1
ATOM 1380 C CA . THR A 1 177 ? 9.727 -9.457 -0.147 1.00 83.31 177 THR A CA 1
ATOM 1381 C C . THR A 1 177 ? 9.559 -10.864 0.425 1.00 83.31 177 THR A C 1
ATOM 1383 O O . THR A 1 177 ? 9.204 -11.786 -0.307 1.00 83.31 177 THR A O 1
ATOM 1386 N N . VAL A 1 178 ? 9.713 -11.028 1.741 1.00 87.25 178 VAL A N 1
ATOM 1387 C CA . VAL A 1 178 ? 9.533 -12.329 2.409 1.00 87.25 178 VAL A CA 1
ATOM 1388 C C . VAL A 1 178 ? 8.095 -12.830 2.269 1.00 87.25 178 VAL A C 1
ATOM 1390 O O . VAL A 1 178 ? 7.868 -13.975 1.880 1.00 87.25 178 VAL A O 1
ATOM 1393 N N . LEU A 1 179 ? 7.115 -11.970 2.558 1.00 86.19 179 LEU A N 1
ATOM 1394 C CA . LEU A 1 179 ? 5.700 -12.348 2.545 1.00 86.19 179 LEU A CA 1
ATOM 1395 C C . LEU A 1 179 ? 5.225 -12.761 1.147 1.00 86.19 179 LEU A C 1
ATOM 1397 O O . LEU A 1 179 ? 4.433 -13.694 1.017 1.00 86.19 179 LEU A O 1
ATOM 1401 N N . MET A 1 180 ? 5.693 -12.077 0.102 1.00 85.38 180 MET A N 1
ATOM 1402 C CA . MET A 1 180 ? 5.275 -12.350 -1.271 1.00 85.38 180 MET A CA 1
ATOM 1403 C C . MET A 1 180 ? 6.026 -13.530 -1.882 1.00 85.38 180 MET A C 1
ATOM 1405 O O . MET A 1 180 ? 5.417 -14.278 -2.635 1.00 85.38 180 MET A O 1
ATOM 1409 N N . ILE A 1 181 ? 7.281 -13.790 -1.504 1.00 87.44 181 ILE A N 1
ATOM 1410 C CA . ILE A 1 181 ? 7.946 -15.052 -1.867 1.00 87.44 181 ILE A CA 1
ATOM 1411 C C . ILE A 1 181 ? 7.193 -16.249 -1.270 1.00 87.44 181 ILE A C 1
ATOM 1413 O O . ILE A 1 181 ? 6.893 -17.204 -1.985 1.00 87.44 181 ILE A O 1
ATOM 1417 N N . GLU A 1 182 ? 6.804 -16.184 0.006 1.00 92.31 182 GLU A N 1
ATOM 1418 C CA . GLU A 1 182 ? 6.037 -17.266 0.634 1.00 92.31 182 GLU A CA 1
ATOM 1419 C C . GLU A 1 182 ? 4.645 -17.427 0.003 1.00 92.31 182 GLU A C 1
ATOM 1421 O O . GLU A 1 182 ? 4.202 -18.543 -0.266 1.00 92.31 182 GLU A O 1
ATOM 1426 N N . ASN A 1 183 ? 3.955 -16.325 -0.310 1.00 87.56 183 ASN A N 1
ATOM 1427 C CA . ASN A 1 183 ? 2.677 -16.408 -1.018 1.00 87.56 183 ASN A CA 1
ATOM 1428 C C . ASN A 1 183 ? 2.814 -16.995 -2.424 1.00 87.56 183 ASN A C 1
ATOM 1430 O O . ASN A 1 183 ? 1.936 -17.747 -2.837 1.00 87.56 183 ASN A O 1
ATOM 1434 N N . TYR A 1 184 ? 3.902 -16.697 -3.134 1.00 88.25 184 TYR A N 1
ATOM 1435 C CA . TYR A 1 184 ? 4.189 -17.307 -4.428 1.00 88.25 184 TYR A CA 1
ATOM 1436 C C . TYR A 1 184 ? 4.410 -18.821 -4.298 1.00 88.25 184 TYR A C 1
ATOM 1438 O O . TYR A 1 184 ? 3.881 -19.589 -5.098 1.00 88.25 184 TYR A O 1
ATOM 1446 N N . HIS A 1 185 ? 5.146 -19.263 -3.275 1.00 91.00 185 HIS A N 1
ATOM 1447 C CA . HIS A 1 185 ? 5.421 -20.684 -3.073 1.00 91.00 185 HIS A CA 1
ATOM 1448 C C . HIS A 1 185 ? 4.207 -21.484 -2.593 1.00 91.00 185 HIS A C 1
ATOM 1450 O O . HIS A 1 185 ? 3.985 -22.597 -3.070 1.00 91.00 185 HIS A O 1
ATOM 1456 N N . THR A 1 186 ? 3.446 -20.959 -1.629 1.00 92.19 186 THR A N 1
ATOM 1457 C CA . THR A 1 186 ? 2.436 -21.747 -0.899 1.00 92.19 186 THR A CA 1
ATOM 1458 C C . THR A 1 186 ? 1.089 -21.042 -0.740 1.00 92.19 186 THR A C 1
ATOM 1460 O O . THR A 1 186 ? 0.088 -21.682 -0.407 1.00 92.19 186 THR A O 1
ATOM 1463 N N . GLY A 1 187 ? 1.036 -19.724 -0.939 1.00 88.31 187 GLY A N 1
ATOM 1464 C CA . GLY A 1 187 ? -0.135 -18.907 -0.621 1.00 88.31 187 GLY A CA 1
ATOM 1465 C C . GLY A 1 187 ? -0.441 -18.823 0.881 1.00 88.31 187 GLY A C 1
ATOM 1466 O O . GLY A 1 187 ? -1.584 -18.535 1.243 1.00 88.31 187 GLY A O 1
ATOM 1467 N N . LEU A 1 188 ? 0.524 -19.106 1.768 1.00 92.50 188 LEU A N 1
ATOM 1468 C CA . LEU A 1 188 ? 0.305 -19.237 3.216 1.00 92.50 188 LEU A CA 1
ATOM 1469 C C . LEU A 1 188 ? -0.441 -18.048 3.833 1.00 92.50 188 LEU A C 1
ATOM 1471 O O . LEU A 1 188 ? -1.432 -18.239 4.546 1.00 92.50 188 LEU A O 1
ATOM 1475 N N . LEU A 1 189 ? 0.010 -16.818 3.573 1.00 90.00 189 LEU A N 1
ATOM 1476 C CA . LEU A 1 189 ? -0.590 -15.633 4.187 1.00 90.00 189 LEU A CA 1
ATOM 1477 C C . LEU A 1 189 ? -2.002 -15.424 3.634 1.00 90.00 189 LEU A C 1
ATOM 1479 O O . LEU A 1 189 ? -2.909 -15.053 4.378 1.00 90.00 189 LEU A O 1
ATOM 1483 N N . TRP A 1 190 ? -2.224 -15.740 2.356 1.00 85.75 190 TRP A N 1
ATOM 1484 C CA . TRP A 1 190 ? -3.541 -15.647 1.722 1.00 85.75 190 TRP A CA 1
ATOM 1485 C C . TRP A 1 190 ? -4.521 -16.598 2.401 1.00 85.75 190 TRP A C 1
ATOM 1487 O O . TRP A 1 190 ? -5.631 -16.204 2.755 1.00 85.75 190 TRP A O 1
ATOM 1497 N N . GLN A 1 191 ? -4.097 -17.836 2.644 1.00 89.88 191 GLN A N 1
ATOM 1498 C CA . GLN A 1 191 ? -4.899 -18.842 3.337 1.00 89.88 191 GLN A CA 1
ATOM 1499 C C . GLN A 1 191 ? -5.136 -18.491 4.811 1.00 89.88 191 GLN A C 1
ATOM 1501 O O . GLN A 1 191 ? -6.194 -18.800 5.362 1.00 89.88 191 GLN A O 1
ATOM 1506 N N . LEU A 1 192 ? -4.174 -17.854 5.483 1.00 90.75 192 LEU A N 1
ATOM 1507 C CA . LEU A 1 192 ? -4.357 -17.353 6.848 1.00 90.75 192 LEU A CA 1
ATOM 1508 C C . LEU A 1 192 ? -5.422 -16.253 6.899 1.00 90.75 192 LEU A C 1
ATOM 1510 O O . LEU A 1 192 ? -6.357 -16.359 7.691 1.00 90.75 192 LEU A O 1
ATOM 1514 N N . MET A 1 193 ? -5.334 -15.244 6.028 1.00 88.94 193 MET A N 1
ATOM 1515 C CA . MET A 1 193 ? -6.293 -14.132 6.021 1.00 88.94 193 MET A CA 1
ATOM 1516 C C . MET A 1 193 ? -7.707 -14.582 5.642 1.00 88.94 193 MET A C 1
ATOM 1518 O O . MET A 1 193 ? -8.662 -14.175 6.302 1.00 88.94 193 MET A O 1
ATOM 1522 N N . ARG A 1 194 ? -7.852 -15.486 4.661 1.00 88.06 194 ARG A N 1
ATOM 1523 C CA . ARG A 1 194 ? -9.160 -16.048 4.263 1.00 88.06 194 ARG A CA 1
ATOM 1524 C C . ARG A 1 194 ? -9.861 -16.821 5.383 1.00 88.06 194 ARG A C 1
ATOM 1526 O O . ARG A 1 194 ? -11.082 -16.924 5.389 1.00 88.06 194 ARG A O 1
ATOM 1533 N N . ARG A 1 195 ? -9.111 -17.350 6.354 1.00 90.12 195 ARG A N 1
ATOM 1534 C CA . ARG A 1 195 ? -9.672 -18.042 7.526 1.00 90.12 195 ARG A CA 1
ATOM 1535 C C . ARG A 1 195 ? -10.090 -17.098 8.654 1.00 90.12 195 ARG A C 1
ATOM 1537 O O . ARG A 1 195 ? -10.689 -17.560 9.621 1.00 90.12 195 ARG A O 1
ATOM 1544 N N . CYS A 1 196 ? -9.796 -15.799 8.566 1.00 91.62 196 CYS A N 1
ATOM 1545 C CA . CYS A 1 196 ? -10.150 -14.844 9.611 1.00 91.62 196 CYS A CA 1
ATOM 1546 C C . CYS A 1 196 ? -11.641 -14.461 9.526 1.00 91.62 196 CYS A C 1
ATOM 1548 O O . CYS A 1 196 ? -12.034 -13.743 8.600 1.00 91.62 196 CYS A O 1
ATOM 1550 N N . PRO A 1 197 ? -12.486 -14.854 10.503 1.00 93.75 197 PRO A N 1
ATOM 1551 C CA . PRO A 1 197 ? -13.927 -14.601 10.440 1.00 93.75 197 PRO A CA 1
ATOM 1552 C C . PRO A 1 197 ? -14.263 -13.107 10.494 1.00 93.75 197 PRO A C 1
ATOM 1554 O O . PRO A 1 197 ? -15.280 -12.685 9.947 1.00 93.75 197 PRO A O 1
ATOM 1557 N N . TYR A 1 198 ? -13.404 -12.292 11.114 1.00 91.88 198 TYR A N 1
ATOM 1558 C CA . TYR A 1 198 ? -13.587 -10.844 11.180 1.00 91.88 198 TYR A CA 1
ATOM 1559 C C . TYR A 1 198 ? -13.358 -10.173 9.826 1.00 91.88 198 TYR A C 1
ATOM 1561 O O . TYR A 1 198 ? -14.162 -9.325 9.441 1.00 91.88 198 TYR A O 1
ATOM 1569 N N . ILE A 1 199 ? -12.319 -10.583 9.087 1.00 87.19 199 ILE A N 1
ATOM 1570 C CA . ILE A 1 199 ? -12.052 -10.051 7.744 1.00 87.19 199 ILE A CA 1
ATOM 1571 C C . ILE A 1 199 ? -13.166 -10.489 6.792 1.00 87.19 199 ILE A C 1
ATOM 1573 O O . ILE A 1 199 ? -13.787 -9.649 6.146 1.00 87.19 199 ILE A O 1
ATOM 1577 N N . VAL A 1 200 ? -13.494 -11.783 6.781 1.00 90.25 200 VAL A N 1
ATOM 1578 C CA . VAL A 1 200 ? -14.576 -12.334 5.950 1.00 90.25 200 VAL A CA 1
ATOM 1579 C C . VAL A 1 200 ? -15.915 -11.663 6.266 1.00 90.25 200 VAL A C 1
ATOM 1581 O O . VAL A 1 200 ? -16.631 -11.236 5.363 1.00 90.25 200 VAL A O 1
ATOM 1584 N N . GLY A 1 201 ? -16.257 -11.527 7.549 1.00 93.44 201 GLY A N 1
ATOM 1585 C CA . GLY A 1 201 ? -17.482 -10.859 7.980 1.00 93.44 201 GLY A CA 1
ATOM 1586 C C . GLY A 1 201 ? -17.512 -9.373 7.613 1.00 93.44 201 GLY A C 1
ATOM 1587 O O . GLY A 1 201 ? -18.569 -8.865 7.252 1.00 93.44 201 GLY A O 1
ATOM 1588 N N . GLY A 1 202 ? -16.370 -8.683 7.681 1.00 89.62 202 GLY A N 1
ATOM 1589 C CA . GLY A 1 202 ? -16.228 -7.291 7.253 1.00 89.62 202 GLY A CA 1
ATOM 1590 C C . GLY A 1 202 ? -16.478 -7.115 5.758 1.00 89.62 202 GLY A C 1
ATOM 1591 O O . GLY A 1 202 ? -17.321 -6.307 5.381 1.00 89.62 202 GLY A O 1
ATOM 1592 N N . LEU A 1 203 ? -15.821 -7.922 4.925 1.00 88.25 203 LEU A N 1
ATOM 1593 C CA . LEU A 1 203 ? -15.985 -7.879 3.470 1.00 88.25 203 LEU A CA 1
ATOM 1594 C C . LEU A 1 203 ? -17.414 -8.225 3.037 1.00 88.25 203 LEU A C 1
ATOM 1596 O O . LEU A 1 203 ? -17.987 -7.524 2.211 1.00 88.25 203 LEU A O 1
ATOM 1600 N N . ARG A 1 204 ? -18.037 -9.242 3.648 1.00 91.12 204 ARG A N 1
ATOM 1601 C CA . ARG A 1 204 ? -19.444 -9.586 3.369 1.00 91.12 204 ARG A CA 1
ATOM 1602 C C . ARG A 1 204 ? -20.405 -8.453 3.716 1.00 91.12 204 ARG A C 1
ATOM 1604 O O . ARG A 1 204 ? -21.348 -8.219 2.976 1.00 91.12 204 ARG A O 1
ATOM 1611 N N . ARG A 1 205 ? -20.171 -7.735 4.821 1.00 90.62 205 ARG A N 1
ATOM 1612 C CA . ARG A 1 205 ? -20.969 -6.548 5.185 1.00 90.62 205 ARG A CA 1
ATOM 1613 C C . ARG A 1 205 ? -20.741 -5.355 4.257 1.00 90.62 205 ARG A C 1
ATOM 1615 O O . ARG A 1 205 ? -21.550 -4.439 4.269 1.00 90.62 205 ARG A O 1
ATOM 1622 N N . ALA A 1 206 ? -19.649 -5.361 3.500 1.00 84.00 206 ALA A N 1
ATOM 1623 C CA . ALA A 1 206 ? -19.364 -4.385 2.457 1.00 84.00 206 ALA A CA 1
ATOM 1624 C C . ALA A 1 206 ? -19.831 -4.856 1.059 1.00 84.00 206 ALA A C 1
ATOM 1626 O O . ALA A 1 206 ? -19.422 -4.263 0.066 1.00 84.00 206 ALA A O 1
ATOM 1627 N N . ASP A 1 207 ? -20.657 -5.911 0.985 1.00 89.19 207 ASP A N 1
ATOM 1628 C CA . ASP A 1 207 ? -21.233 -6.507 -0.235 1.00 89.19 207 ASP A CA 1
ATOM 1629 C C . ASP A 1 207 ? -20.239 -7.205 -1.188 1.00 89.19 207 ASP A C 1
ATOM 1631 O O . ASP A 1 207 ? -20.529 -7.439 -2.363 1.00 89.19 207 ASP A O 1
ATOM 1635 N N . PHE A 1 208 ? -19.069 -7.609 -0.688 1.00 82.38 208 PHE A N 1
ATOM 1636 C CA . PHE A 1 208 ? -18.086 -8.363 -1.473 1.00 82.38 208 PHE A CA 1
ATOM 1637 C C . PHE A 1 208 ? -18.581 -9.815 -1.686 1.00 82.38 208 PHE A C 1
ATOM 1639 O O . PHE A 1 208 ? -19.119 -10.431 -0.760 1.00 82.38 208 PHE A O 1
ATOM 1646 N N . THR A 1 209 ? -18.371 -10.397 -2.882 1.00 85.25 209 THR A N 1
ATOM 1647 C CA . THR A 1 209 ? -18.697 -11.809 -3.209 1.00 85.25 209 THR A CA 1
ATOM 1648 C C . THR A 1 209 ? -17.657 -12.467 -4.138 1.00 85.25 209 THR A C 1
ATOM 1650 O O . THR A 1 209 ? -17.047 -11.794 -4.962 1.00 85.25 209 THR A O 1
ATOM 1653 N N . GLY A 1 210 ? -17.464 -13.792 -4.034 1.00 80.50 210 GLY A N 1
ATOM 1654 C CA . GLY A 1 210 ? -16.592 -14.580 -4.926 1.00 80.50 210 GLY A CA 1
ATOM 1655 C C . GLY A 1 210 ? -15.077 -14.382 -4.736 1.00 80.50 210 GLY A C 1
ATOM 1656 O O . GLY A 1 210 ? -14.645 -13.647 -3.849 1.00 80.50 210 GLY A O 1
ATOM 1657 N N . GLY A 1 211 ? -14.283 -15.072 -5.577 1.00 68.38 211 GLY A N 1
ATOM 1658 C CA . GLY A 1 211 ? -12.819 -14.964 -5.763 1.00 68.38 211 GLY A CA 1
ATOM 1659 C C . GLY A 1 211 ? -11.939 -15.257 -4.538 1.00 68.38 211 GLY A C 1
ATOM 1660 O O . GLY A 1 211 ? -11.142 -16.196 -4.524 1.00 68.38 211 GLY A O 1
ATOM 1661 N N . TRP A 1 212 ? -12.073 -14.411 -3.524 1.00 66.56 212 TRP A N 1
ATOM 1662 C CA . TRP A 1 212 ? -11.279 -14.350 -2.302 1.00 66.56 212 TRP A CA 1
ATOM 1663 C C . TRP A 1 212 ? -12.095 -14.712 -1.041 1.00 66.56 212 TRP A C 1
ATOM 1665 O O . TRP A 1 212 ? -11.499 -15.084 -0.029 1.00 66.56 212 TRP A O 1
ATOM 1675 N N . LEU A 1 213 ? -13.434 -14.627 -1.111 1.00 71.56 213 LEU A N 1
ATOM 1676 C CA . LEU A 1 213 ? -14.400 -14.909 -0.031 1.00 71.56 213 LEU A CA 1
ATOM 1677 C C . LEU A 1 213 ? -14.891 -16.358 0.063 1.00 71.56 213 LEU A C 1
ATOM 1679 O O . LEU A 1 213 ? -14.857 -17.068 -0.964 1.00 71.56 213 LEU A O 1
#

pLDDT: mean 81.69, std 12.16, range [39.66, 97.81]

Radius of gyration: 20.24 Å; chains: 1; bounding box: 54×59×46 Å

Sequence (213 aa):
MSQGTLTADAELEELQHASFNYFLHETNPVNGLGIDKTEADWPASIAATGLALAAYPVGVERGFMPRDAAVERSLATLRFFWNSPQGPEPDATGYQGFYYHFLDMQTGRRAWQVAASLPFAPEIVLPVLDYCIHDVKLIESNRYGFKASFNPTYPAASGNPHGWVSPWHFGLNEGPTVLMIENYHTGLLWQLMRRCPYIVGGLRRADFTGGWL

Secondary structure (DSSP, 8-state):
-------HHHHHHHHHHHHHHHHHHSB-TTT-PBBSSSSTTPPEEHHHHHHHHHHHHHHHHTTSS-HHHHHHHHHHHHHHHHHS-BSSSTT-SEETTEE-SEE-TTT--EES-SGGGTTT-HHHHHHHHHHHHHTS-TTTT-SSSS-S-EETT-SS--SSTT-EE-S---HHHHHHHHHHHHHHHH-HHHHHHHT-HHHHHHHHHTT--STT-